Protein AF-A0A963T686-F1 (afdb_monomer_lite)

Foldseek 3Di:
DDDPVVLLQVLLVVLVVVCVVVCPQAWAWEWDDDQFWIKIFTARPVVRDTQFIFICPPPVNVVVPPTRRAQVVLLVSLQVRLVSCVVSVRDDHHYRDGSDDCDGSNVSSVVSVCVVDPDDDDDDPPDDDDPPDPVVPVVPPQKDKDWQDKDWDWDDDPVGTQIKIKTKMKIANLQQKIFIFIAIDRDDVRRSVRGVVRRVVGIDGFDADVSAWAPAWFWFFDPFWTKTKGTFDPPQADADDRLLSNRCVRRNHGDIHMDTPGDPDSVRNNVRSVRRRVVGDDLVRVCVVVVHDSCVSCVVPVVPPDDDDDPDD

Radius of gyration: 30.2 Å; chains: 1; bounding box: 62×44×106 Å

Structure (mmCIF, N/CA/C/O backbone):
data_AF-A0A963T686-F1
#
_entry.id   AF-A0A963T686-F1
#
loop_
_atom_site.group_PDB
_atom_site.id
_atom_site.type_symbol
_atom_site.label_atom_id
_atom_site.label_alt_id
_atom_site.label_comp_id
_atom_site.label_asym_id
_atom_site.label_entity_id
_atom_site.label_seq_id
_atom_site.pdbx_PDB_ins_code
_atom_site.Cartn_x
_atom_site.Cartn_y
_atom_site.Cartn_z
_atom_site.occupancy
_atom_site.B_iso_or_equiv
_atom_site.auth_seq_id
_atom_site.auth_comp_id
_atom_site.auth_asym_id
_atom_site.auth_atom_id
_atom_site.pdbx_PDB_model_num
ATOM 1 N N . MET A 1 1 ? -2.971 -26.573 -18.143 1.00 56.50 1 MET A N 1
ATOM 2 C CA . MET A 1 1 ? -2.789 -25.181 -18.633 1.00 56.50 1 MET A CA 1
ATOM 3 C C . MET A 1 1 ? -3.068 -25.148 -20.131 1.00 56.50 1 MET A C 1
ATOM 5 O O . MET A 1 1 ? -2.385 -25.847 -20.863 1.00 56.50 1 MET A O 1
ATOM 9 N N . ALA A 1 2 ? -4.080 -24.411 -20.603 1.00 62.25 2 ALA A N 1
ATOM 10 C CA . ALA A 1 2 ? -4.377 -24.345 -22.041 1.00 62.25 2 ALA A CA 1
ATOM 11 C C . ALA A 1 2 ? -3.185 -23.763 -22.825 1.00 62.25 2 ALA A C 1
ATOM 13 O O . ALA A 1 2 ? -2.584 -22.783 -22.378 1.00 62.25 2 ALA A O 1
ATOM 14 N N . SER A 1 3 ? -2.862 -24.342 -23.986 1.00 78.31 3 SER A N 1
ATOM 15 C CA . SER A 1 3 ? -1.741 -23.893 -24.819 1.00 78.31 3 SER A CA 1
ATOM 16 C C . SER A 1 3 ? -1.889 -22.416 -25.221 1.00 78.31 3 SER A C 1
ATOM 18 O O . SER A 1 3 ? -2.998 -21.873 -25.307 1.00 78.31 3 SER A O 1
ATOM 20 N N . LYS A 1 4 ? -0.765 -21.738 -25.497 1.00 71.94 4 LYS A N 1
ATOM 21 C CA . LYS A 1 4 ? -0.758 -20.316 -25.902 1.00 71.94 4 LYS A CA 1
ATOM 22 C C . LYS A 1 4 ? -1.642 -20.056 -27.134 1.00 71.94 4 LYS A C 1
ATOM 24 O O . LYS A 1 4 ? -2.251 -18.991 -27.230 1.00 71.94 4 LYS A O 1
ATOM 29 N N . ALA A 1 5 ? -1.761 -21.036 -28.034 1.00 73.00 5 ALA A N 1
ATOM 30 C CA . ALA A 1 5 ? -2.649 -20.982 -29.194 1.00 73.00 5 ALA A CA 1
ATOM 31 C C . ALA A 1 5 ? -4.134 -20.988 -28.788 1.00 73.00 5 ALA A C 1
ATOM 33 O O . ALA A 1 5 ? -4.893 -20.119 -29.217 1.00 73.00 5 ALA A O 1
ATOM 34 N N . VAL A 1 6 ? -4.534 -21.881 -27.876 1.00 80.25 6 VAL A N 1
ATOM 35 C CA . VAL A 1 6 ? -5.914 -21.954 -27.363 1.00 80.25 6 VAL A CA 1
ATOM 36 C C . VAL A 1 6 ? -6.298 -20.669 -26.622 1.00 80.25 6 VAL A C 1
ATOM 38 O O . VAL A 1 6 ? -7.390 -20.138 -26.818 1.00 80.25 6 VAL A O 1
ATOM 41 N N . GLN A 1 7 ? -5.395 -20.108 -25.813 1.00 78.12 7 GLN A N 1
ATOM 42 C CA . GLN A 1 7 ? -5.637 -18.834 -25.122 1.00 78.12 7 GLN A CA 1
ATOM 43 C C . GLN A 1 7 ? -5.781 -17.653 -26.096 1.00 78.12 7 GLN A C 1
ATOM 45 O O . GLN A 1 7 ? -6.651 -16.797 -25.905 1.00 78.12 7 GLN A O 1
ATOM 50 N N . LYS A 1 8 ? -4.962 -17.616 -27.157 1.00 75.69 8 LYS A N 1
ATOM 51 C CA . LYS A 1 8 ? -5.051 -16.611 -28.227 1.00 75.69 8 LYS A CA 1
ATOM 52 C C . LYS A 1 8 ? -6.390 -16.704 -28.961 1.00 75.69 8 LYS A C 1
ATOM 54 O O . LYS A 1 8 ? -7.030 -15.672 -29.155 1.00 75.69 8 LYS A O 1
ATOM 59 N N . ASN A 1 9 ? -6.838 -17.915 -29.293 1.00 80.00 9 ASN A N 1
ATOM 60 C CA . ASN A 1 9 ? -8.108 -18.151 -29.983 1.00 80.00 9 ASN A CA 1
ATOM 61 C C . ASN A 1 9 ? -9.308 -17.770 -29.108 1.00 80.00 9 ASN A C 1
ATOM 63 O O . ASN A 1 9 ? -10.173 -17.024 -29.561 1.00 80.00 9 ASN A O 1
ATOM 67 N N . LYS A 1 10 ? -9.310 -18.150 -27.821 1.00 81.31 10 LYS A N 1
ATOM 68 C CA . LYS A 1 10 ? -10.344 -17.719 -26.861 1.00 81.31 10 LYS A CA 1
ATOM 69 C C . LYS A 1 10 ? -10.405 -16.194 -26.727 1.00 81.31 10 LYS A C 1
ATOM 71 O O . LYS A 1 10 ? -11.488 -15.619 -26.662 1.00 81.31 10 LYS A O 1
ATOM 76 N N . ARG A 1 11 ? -9.254 -15.508 -26.700 1.00 79.81 11 ARG A N 1
ATOM 77 C CA . ARG A 1 11 ? -9.207 -14.035 -26.661 1.00 79.81 11 ARG A CA 1
ATOM 78 C C . ARG A 1 11 ? -9.728 -13.413 -27.957 1.00 79.81 11 ARG A C 1
ATOM 80 O O . ARG A 1 11 ? -10.477 -12.443 -27.886 1.00 79.81 11 ARG A O 1
ATOM 87 N N . ALA A 1 12 ? -9.356 -13.967 -29.109 1.00 79.88 12 ALA A N 1
ATOM 88 C CA . ALA A 1 12 ? -9.848 -13.514 -30.405 1.00 79.88 12 ALA A CA 1
ATOM 89 C C . ALA A 1 12 ? -11.375 -13.660 -30.502 1.00 79.88 12 ALA A C 1
ATOM 91 O O . ALA A 1 12 ? -12.043 -12.696 -30.850 1.00 79.88 12 ALA A O 1
ATOM 92 N N . GLN A 1 13 ? -11.936 -14.802 -30.093 1.00 81.38 13 GLN A N 1
ATOM 93 C CA . GLN A 1 13 ? -13.386 -15.031 -30.065 1.00 81.38 13 GLN A CA 1
ATOM 94 C C . GLN A 1 13 ? -14.122 -14.019 -29.172 1.00 81.38 13 GLN A C 1
ATOM 96 O O . GLN A 1 13 ? -15.109 -13.435 -29.606 1.00 81.38 13 GLN A O 1
ATOM 101 N N . ARG A 1 14 ? -13.610 -13.738 -27.963 1.00 81.56 14 ARG A N 1
ATOM 102 C CA . ARG A 1 14 ? -14.198 -12.720 -27.067 1.00 81.56 14 ARG A CA 1
ATOM 103 C C . ARG A 1 14 ? -14.126 -11.301 -27.628 1.00 81.56 14 ARG A C 1
ATOM 105 O O . ARG A 1 14 ? -15.014 -10.497 -27.370 1.00 81.56 14 ARG A O 1
ATOM 112 N N . ASN A 1 15 ? -13.046 -10.957 -28.327 1.00 81.44 15 ASN A N 1
ATOM 113 C CA . ASN A 1 15 ? -12.933 -9.642 -28.956 1.00 81.44 15 ASN A CA 1
ATOM 114 C C . ASN A 1 15 ? -13.897 -9.540 -30.143 1.00 81.44 15 ASN A C 1
ATOM 116 O O . ASN A 1 15 ? -14.588 -8.536 -30.268 1.00 81.44 15 ASN A O 1
ATOM 120 N N . ARG A 1 16 ? -14.013 -10.603 -30.946 1.00 80.19 16 ARG A N 1
ATOM 121 C CA . ARG A 1 16 ? -14.938 -10.667 -32.082 1.00 80.19 16 ARG A CA 1
ATOM 122 C C . ARG A 1 16 ? -16.399 -10.585 -31.662 1.00 80.19 16 ARG A C 1
ATOM 124 O O . ARG A 1 16 ? -17.143 -9.854 -32.299 1.00 80.19 16 ARG A O 1
ATOM 131 N N . SER A 1 17 ? -16.811 -11.259 -30.587 1.00 78.75 17 SER A N 1
ATOM 132 C CA . SER A 1 17 ? -18.195 -11.152 -30.104 1.00 78.75 17 SER A CA 1
ATOM 133 C C . SER A 1 17 ? -18.548 -9.722 -29.681 1.00 78.75 17 SER A C 1
ATOM 135 O O . SER A 1 17 ? -19.619 -9.230 -30.020 1.00 78.75 17 SER A O 1
ATOM 137 N N . LYS A 1 18 ? -17.617 -9.017 -29.026 1.00 79.12 18 LYS A N 1
ATOM 138 C CA . LYS A 1 18 ? -17.779 -7.596 -28.675 1.00 79.12 18 LYS A CA 1
ATOM 139 C C . LYS A 1 18 ? -17.812 -6.686 -29.899 1.00 79.12 18 LYS A C 1
ATOM 141 O O . LYS A 1 18 ? -18.645 -5.795 -29.964 1.00 79.12 18 LYS A O 1
ATOM 146 N N . ILE A 1 19 ? -16.917 -6.910 -30.859 1.00 78.25 19 ILE A N 1
ATOM 147 C CA . ILE A 1 19 ? -16.848 -6.116 -32.091 1.00 78.25 19 ILE A CA 1
ATOM 148 C C . ILE A 1 19 ? -18.119 -6.308 -32.920 1.00 78.25 19 ILE A C 1
ATOM 150 O O . ILE A 1 19 ? -18.698 -5.321 -33.356 1.00 78.25 19 ILE A O 1
ATOM 154 N N . ARG A 1 20 ? -18.615 -7.544 -33.061 1.00 73.75 20 ARG A N 1
ATOM 155 C CA . ARG A 1 20 ? -19.851 -7.846 -33.799 1.00 73.75 20 ARG A CA 1
ATOM 156 C C . ARG A 1 20 ? -21.067 -7.119 -33.221 1.00 73.75 20 ARG A C 1
ATOM 158 O O . ARG A 1 20 ? -21.881 -6.629 -33.991 1.00 73.75 20 ARG A O 1
ATOM 165 N N . ALA A 1 21 ? -21.150 -6.987 -31.896 1.00 74.38 21 ALA A N 1
ATOM 166 C CA . ALA A 1 21 ? -22.216 -6.231 -31.237 1.00 74.38 21 ALA A CA 1
ATOM 167 C C . ALA A 1 21 ? -22.175 -4.716 -31.540 1.00 74.38 21 ALA A C 1
ATOM 169 O O . ALA A 1 21 ? -23.207 -4.061 -31.499 1.00 74.38 21 ALA A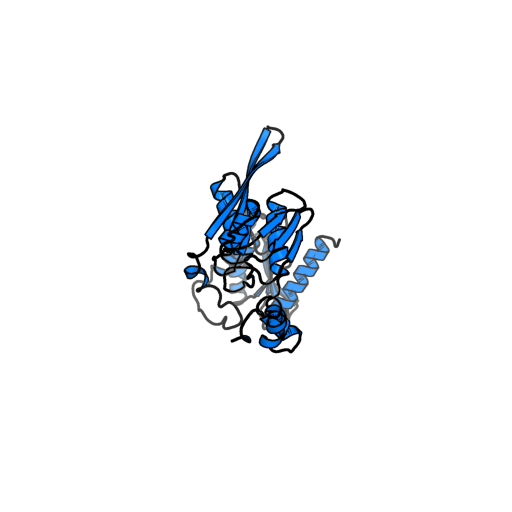 O 1
ATOM 170 N N . VAL A 1 22 ? -20.998 -4.162 -31.859 1.00 72.88 22 VAL A N 1
ATOM 171 C CA . VAL A 1 22 ? -20.779 -2.720 -32.108 1.00 72.88 22 VAL A CA 1
ATOM 172 C C . VAL A 1 22 ? -20.674 -2.394 -33.611 1.00 72.88 22 VAL A C 1
ATOM 174 O O . VAL A 1 22 ? -20.783 -1.235 -34.016 1.00 72.88 22 VAL A O 1
ATOM 177 N N . SER A 1 23 ? -20.468 -3.407 -34.462 1.00 66.81 23 SER A N 1
ATOM 178 C CA . SER A 1 23 ? -20.093 -3.216 -35.869 1.00 66.81 23 SER A CA 1
ATOM 179 C C . SER A 1 23 ? -21.173 -2.523 -36.696 1.00 66.81 23 SER A C 1
ATOM 181 O O . SER A 1 23 ? -20.839 -1.766 -37.604 1.00 66.81 23 SER A O 1
ATOM 183 N N . GLY A 1 24 ? -22.456 -2.733 -36.376 1.00 69.56 24 GLY A N 1
ATOM 184 C CA . GLY A 1 24 ? -23.573 -2.087 -37.077 1.00 69.56 24 GLY A CA 1
ATOM 185 C C . GLY A 1 24 ? -23.540 -2.282 -38.601 1.00 69.56 24 GLY A C 1
ATOM 186 O O . GLY A 1 24 ? -23.869 -1.358 -39.329 1.00 69.56 24 GLY A O 1
ATOM 187 N N . GLY A 1 25 ? -23.052 -3.435 -39.081 1.00 72.12 25 GLY A N 1
ATOM 188 C CA . GLY A 1 25 ? -22.911 -3.742 -40.515 1.00 72.12 25 GLY A CA 1
ATOM 189 C C . GLY A 1 25 ? -21.636 -3.222 -41.194 1.00 72.12 25 GLY A C 1
ATOM 190 O O . GLY A 1 25 ? -21.432 -3.482 -42.374 1.00 72.12 25 GLY A O 1
ATOM 191 N N . ARG A 1 26 ? -20.747 -2.524 -40.474 1.00 81.38 26 ARG A N 1
ATOM 192 C CA . ARG A 1 26 ? -19.479 -2.024 -41.032 1.00 81.38 26 ARG A CA 1
ATOM 193 C C . ARG A 1 26 ? -18.454 -3.151 -41.242 1.00 81.38 26 ARG A C 1
ATOM 195 O O . ARG A 1 26 ? -18.363 -4.022 -40.367 1.00 81.38 26 ARG A O 1
ATOM 202 N N . PRO A 1 27 ? -17.639 -3.103 -42.318 1.00 85.12 27 PRO A N 1
ATOM 203 C CA . PRO A 1 27 ? -16.519 -4.020 -42.522 1.00 85.12 27 PRO A CA 1
ATOM 204 C C . PRO A 1 27 ? -15.515 -3.974 -41.363 1.00 85.12 27 PRO A C 1
ATOM 206 O O . PRO A 1 27 ? -15.348 -2.945 -40.700 1.00 85.12 27 PRO A O 1
ATOM 209 N N . ARG A 1 28 ? -14.811 -5.085 -41.125 1.00 87.56 28 ARG A N 1
ATOM 210 C CA . ARG A 1 28 ? -13.783 -5.205 -40.080 1.00 87.56 28 ARG A CA 1
ATOM 211 C C . ARG A 1 28 ? -12.370 -5.106 -40.649 1.00 87.56 28 ARG A C 1
ATOM 213 O O . ARG A 1 28 ? -12.066 -5.743 -41.649 1.00 87.56 28 ARG A O 1
ATOM 220 N N . LEU A 1 29 ? -11.473 -4.401 -39.963 1.00 88.62 29 LEU A N 1
ATOM 221 C CA . LEU A 1 29 ? -10.037 -4.386 -40.254 1.00 88.62 29 LEU A CA 1
ATOM 222 C C . LEU A 1 29 ? -9.345 -5.397 -39.342 1.00 88.62 29 LEU A C 1
ATOM 224 O O . LEU A 1 29 ? -9.137 -5.118 -38.163 1.00 88.62 29 LEU A O 1
ATOM 228 N N . SER A 1 30 ? -8.986 -6.565 -39.865 1.00 87.56 30 SER A N 1
ATOM 229 C CA . SER A 1 30 ? -8.271 -7.600 -39.119 1.00 87.56 30 SER A CA 1
ATOM 230 C C . SER A 1 30 ? -6.766 -7.505 -39.335 1.00 87.56 30 SER A C 1
ATOM 232 O O . SER A 1 30 ? -6.299 -7.431 -40.471 1.00 87.56 30 SER A O 1
ATOM 234 N N . VAL A 1 31 ? -5.994 -7.546 -38.246 1.00 88.38 31 VAL A N 1
ATOM 235 C CA . VAL A 1 31 ? -4.524 -7.512 -38.295 1.00 88.38 31 VAL A CA 1
ATOM 236 C C . VAL A 1 31 ? -3.935 -8.863 -37.910 1.00 88.38 31 VAL A C 1
ATOM 238 O O . VAL A 1 31 ? -4.171 -9.383 -36.813 1.00 88.38 31 VAL A O 1
ATOM 241 N N . PHE A 1 32 ? -3.068 -9.392 -38.770 1.00 87.38 32 PHE A N 1
ATOM 242 C CA . PHE A 1 32 ? -2.246 -10.556 -38.477 1.00 87.38 32 PHE A CA 1
ATOM 243 C C . PHE A 1 32 ? -0.770 -10.170 -38.406 1.00 87.38 32 PHE A C 1
ATOM 245 O O . PHE A 1 32 ? -0.217 -9.546 -39.311 1.00 87.38 32 PHE A O 1
ATOM 252 N N . ARG A 1 33 ? -0.116 -10.574 -37.312 1.00 85.12 33 ARG A N 1
ATOM 253 C CA . ARG A 1 33 ? 1.330 -10.409 -37.130 1.00 85.12 33 ARG A CA 1
ATOM 254 C C . ARG A 1 33 ? 2.006 -11.736 -36.824 1.00 85.12 33 ARG A C 1
ATOM 256 O O . ARG A 1 33 ? 1.534 -12.498 -35.969 1.00 85.12 33 ARG A O 1
ATOM 263 N N . SER A 1 34 ? 3.154 -11.945 -37.448 1.00 82.00 34 SER A N 1
ATOM 264 C CA . SER A 1 34 ? 4.126 -12.971 -37.087 1.00 82.00 34 SER A CA 1
ATOM 265 C C . SER A 1 34 ? 5.394 -12.318 -36.518 1.00 82.00 34 SER A C 1
ATOM 267 O O . SER A 1 34 ? 5.470 -11.096 -36.323 1.00 82.00 34 SER A O 1
ATOM 269 N N . SER A 1 35 ? 6.397 -13.130 -36.188 1.00 80.06 35 SER A N 1
ATOM 270 C CA . SER A 1 35 ? 7.717 -12.628 -35.792 1.00 80.06 35 SER A CA 1
ATOM 271 C C . SER A 1 35 ? 8.414 -11.871 -36.923 1.00 80.06 35 SER A C 1
ATOM 273 O O . SER A 1 35 ? 9.178 -10.963 -36.625 1.00 80.06 35 SER A O 1
ATOM 275 N N . LYS A 1 36 ? 8.115 -12.205 -38.185 1.00 79.94 36 LYS A N 1
ATOM 276 C CA . LYS A 1 36 ? 8.813 -11.680 -39.367 1.00 79.94 36 LYS A CA 1
ATOM 277 C C . LYS A 1 36 ? 7.995 -10.679 -40.184 1.00 79.94 36 LYS A C 1
ATOM 279 O O . LYS A 1 36 ? 8.583 -9.782 -40.765 1.00 79.94 36 LYS A O 1
ATOM 284 N N . ASN A 1 37 ? 6.667 -10.817 -40.206 1.00 84.56 37 ASN A N 1
ATOM 285 C CA . ASN A 1 37 ? 5.797 -10.084 -41.130 1.00 84.56 37 ASN A CA 1
ATOM 286 C C . ASN A 1 37 ? 4.552 -9.519 -40.441 1.00 84.56 37 ASN A C 1
ATOM 288 O O . ASN A 1 37 ? 4.132 -9.988 -39.370 1.00 84.56 37 ASN A O 1
ATOM 292 N N . ILE A 1 38 ? 3.935 -8.539 -41.098 1.00 86.81 38 ILE A N 1
ATOM 293 C CA . ILE A 1 38 ? 2.640 -7.977 -40.723 1.00 86.81 38 ILE A CA 1
ATOM 294 C C . ILE A 1 38 ? 1.731 -7.864 -41.949 1.00 86.81 38 ILE A C 1
ATOM 296 O O . ILE A 1 38 ? 2.172 -7.579 -43.059 1.00 86.81 38 ILE A O 1
ATOM 300 N N . SER A 1 39 ? 0.448 -8.127 -41.741 1.00 87.25 39 SER A N 1
ATOM 301 C CA . SER A 1 39 ? -0.587 -8.044 -42.770 1.00 87.25 39 SER A CA 1
ATOM 302 C C . SER A 1 39 ? -1.884 -7.547 -42.153 1.00 87.25 39 SER A C 1
ATOM 304 O O . SER A 1 39 ? -2.161 -7.829 -40.981 1.00 87.25 39 SER A O 1
ATOM 306 N N . ALA A 1 40 ? -2.670 -6.829 -42.940 1.00 89.50 40 ALA A N 1
ATOM 307 C CA . ALA A 1 40 ? -3.976 -6.342 -42.546 1.00 89.50 40 ALA A CA 1
ATOM 308 C C . ALA A 1 40 ? -4.984 -6.523 -43.686 1.00 89.50 40 ALA A C 1
ATOM 310 O O . ALA A 1 40 ? -4.641 -6.432 -44.865 1.00 89.50 40 ALA A O 1
ATOM 311 N N . GLN A 1 41 ? -6.221 -6.837 -43.313 1.00 89.81 41 GLN A N 1
ATOM 312 C CA . GLN A 1 41 ? -7.308 -7.152 -44.234 1.00 89.81 41 GLN A CA 1
ATOM 313 C C . GLN A 1 41 ? -8.573 -6.420 -43.811 1.00 89.81 41 GLN A C 1
ATOM 315 O O . GLN A 1 41 ? -8.877 -6.368 -42.621 1.00 89.81 41 GLN A O 1
ATOM 320 N N . ILE A 1 42 ? -9.327 -5.915 -44.780 1.00 87.56 42 ILE A N 1
ATOM 321 C CA . ILE A 1 42 ? -10.681 -5.408 -44.588 1.00 87.56 42 ILE A CA 1
ATOM 322 C C . ILE A 1 42 ? -11.645 -6.493 -45.060 1.00 87.56 42 ILE A C 1
ATOM 324 O O . ILE A 1 42 ? -11.637 -6.870 -46.230 1.00 87.56 42 ILE A O 1
ATOM 328 N N . ILE A 1 43 ? -12.439 -7.020 -44.134 1.00 86.88 43 ILE A N 1
ATOM 329 C CA . ILE A 1 43 ? -13.335 -8.157 -44.351 1.00 86.88 43 ILE A CA 1
ATOM 330 C C . ILE A 1 43 ? -14.769 -7.705 -44.104 1.00 86.88 43 ILE A C 1
ATOM 332 O O . ILE A 1 43 ? -15.056 -7.095 -43.073 1.00 86.88 43 ILE A O 1
ATOM 336 N N . ASP A 1 44 ? -15.667 -8.047 -45.017 1.00 83.50 44 ASP A N 1
ATOM 337 C CA . ASP A 1 44 ? -17.104 -7.959 -44.786 1.00 83.50 44 ASP A CA 1
ATOM 338 C C . ASP A 1 44 ? -17.582 -9.252 -44.116 1.00 83.50 44 ASP A C 1
ATOM 340 O O . ASP A 1 44 ? -17.538 -10.333 -44.702 1.00 83.50 44 ASP A O 1
ATOM 344 N N . ASP A 1 45 ? -18.009 -9.148 -42.858 1.00 75.62 45 ASP A N 1
ATOM 345 C CA . ASP A 1 45 ? -18.493 -10.286 -42.077 1.00 75.62 45 ASP A CA 1
ATOM 346 C C . ASP A 1 45 ? -19.878 -10.788 -42.508 1.00 75.62 45 ASP A C 1
ATOM 348 O O . ASP A 1 45 ? -20.220 -11.926 -42.192 1.00 75.62 45 ASP A O 1
ATOM 352 N N . ALA A 1 46 ? -20.669 -9.976 -43.218 1.00 75.25 46 ALA A N 1
ATOM 353 C CA . ALA A 1 46 ? -21.975 -10.390 -43.727 1.00 75.25 46 ALA A CA 1
ATOM 354 C C . ALA A 1 46 ? -21.833 -11.247 -44.992 1.00 75.25 46 ALA A C 1
ATOM 356 O O . ALA A 1 46 ? -22.534 -12.243 -45.146 1.00 75.25 46 ALA A O 1
ATOM 357 N N . LYS A 1 47 ? -20.890 -10.883 -45.870 1.00 74.88 47 LYS A N 1
ATOM 358 C CA . LYS A 1 47 ? -20.604 -11.607 -47.122 1.00 74.88 47 LYS A CA 1
ATOM 359 C C . LYS A 1 47 ? -19.505 -12.664 -46.983 1.00 74.88 47 LYS A C 1
ATOM 361 O O . LYS A 1 47 ? -19.309 -13.461 -47.891 1.00 74.88 47 LYS A O 1
ATOM 366 N N . GLY A 1 48 ? -18.760 -12.657 -45.875 1.00 73.56 48 GLY A N 1
ATOM 367 C CA . GLY A 1 48 ? -17.641 -13.574 -45.638 1.00 73.56 48 GLY A CA 1
ATOM 368 C C . GLY A 1 48 ? -16.434 -13.349 -46.558 1.00 73.56 48 GLY A C 1
ATOM 369 O O . GLY A 1 48 ? -15.559 -14.210 -46.625 1.00 73.56 48 GLY A O 1
ATOM 370 N N . ALA A 1 49 ? -16.369 -12.209 -47.251 1.00 80.75 49 ALA A N 1
ATOM 371 C CA . ALA A 1 49 ? -15.362 -11.912 -48.265 1.00 80.75 49 ALA A CA 1
ATOM 372 C C . ALA A 1 49 ? -14.374 -10.834 -47.796 1.00 80.75 49 ALA A C 1
ATOM 374 O O . ALA A 1 49 ? -14.745 -9.849 -47.148 1.00 80.75 49 ALA A O 1
ATOM 375 N N . THR A 1 50 ? -13.100 -11.007 -48.149 1.00 84.69 50 THR A N 1
ATOM 376 C CA . THR A 1 50 ? -12.074 -9.972 -47.978 1.00 84.69 50 THR A CA 1
ATOM 377 C C . THR A 1 50 ? -12.181 -8.985 -49.129 1.00 84.69 50 THR A C 1
ATOM 379 O O . THR A 1 50 ? -12.021 -9.373 -50.281 1.00 84.69 50 THR A O 1
ATOM 382 N N . ILE A 1 51 ? -12.432 -7.715 -48.819 1.00 84.88 51 ILE A N 1
ATOM 383 C CA . ILE A 1 51 ? -12.570 -6.669 -49.837 1.00 84.88 51 ILE A CA 1
ATOM 384 C C . ILE A 1 51 ? -11.193 -6.124 -50.218 1.00 84.88 51 ILE A C 1
ATOM 386 O O . ILE A 1 51 ? -10.896 -5.927 -51.390 1.00 84.88 51 ILE A O 1
ATOM 390 N N . VAL A 1 52 ? -10.333 -5.895 -49.220 1.00 87.56 52 VAL A N 1
ATOM 391 C CA . VAL A 1 52 ? -9.004 -5.309 -49.427 1.00 87.56 52 VAL A CA 1
ATOM 392 C C . VAL A 1 52 ? -7.979 -5.970 -48.516 1.00 87.56 52 VAL A C 1
ATOM 394 O O . VAL A 1 52 ? -8.255 -6.233 -47.345 1.00 87.56 52 VAL A O 1
ATOM 397 N N . SER A 1 53 ? -6.767 -6.185 -49.023 1.00 88.50 53 SER A N 1
ATOM 398 C CA . SER A 1 53 ? -5.626 -6.643 -48.231 1.00 88.50 53 SER A CA 1
ATOM 399 C C . SER A 1 53 ? -4.354 -5.850 -48.520 1.00 88.50 53 SER A C 1
ATOM 401 O O . SER A 1 53 ? -4.095 -5.431 -49.653 1.00 88.50 53 SER A O 1
ATOM 403 N N . ALA A 1 54 ? -3.532 -5.699 -47.485 1.00 87.06 54 ALA A N 1
ATOM 404 C CA . ALA A 1 54 ? -2.172 -5.189 -47.584 1.00 87.06 54 ALA A CA 1
ATOM 405 C C . ALA A 1 54 ? -1.231 -6.020 -46.703 1.00 87.06 54 ALA A C 1
ATOM 407 O O . ALA A 1 54 ? -1.551 -6.351 -45.552 1.00 87.06 54 ALA A O 1
ATOM 408 N N . SER A 1 55 ? -0.057 -6.354 -47.230 1.00 85.69 55 SER A N 1
ATOM 409 C CA . SER A 1 55 ? 0.977 -7.092 -46.505 1.00 85.69 55 SER A CA 1
ATOM 410 C C . SER A 1 55 ? 2.353 -6.468 -46.687 1.00 85.69 55 SER A C 1
ATOM 412 O O . SER A 1 55 ? 2.670 -5.927 -47.739 1.00 85.69 55 SER A O 1
ATOM 414 N N . SER A 1 56 ? 3.220 -6.645 -45.686 1.00 77.88 56 SER A N 1
ATOM 415 C CA . SER A 1 56 ? 4.656 -6.373 -45.816 1.00 77.88 56 SER A CA 1
ATOM 416 C C . SER A 1 56 ? 5.365 -7.273 -46.843 1.00 77.88 56 SER A C 1
ATOM 418 O O . SER A 1 56 ? 6.555 -7.098 -47.068 1.00 77.88 56 SER A O 1
ATOM 420 N N . LEU A 1 57 ? 4.672 -8.271 -47.405 1.00 77.44 57 LEU A N 1
ATOM 421 C CA . LEU A 1 57 ? 5.171 -9.162 -48.457 1.00 77.44 57 LEU A CA 1
ATOM 422 C C . LEU A 1 57 ? 4.612 -8.840 -49.852 1.00 77.44 57 LEU A C 1
ATOM 424 O O . LEU A 1 57 ? 5.014 -9.506 -50.807 1.00 77.44 57 LEU A O 1
ATOM 428 N N . ASP A 1 58 ? 3.704 -7.865 -49.981 1.00 75.44 58 ASP A N 1
ATOM 429 C CA . ASP A 1 58 ? 3.151 -7.482 -51.284 1.00 75.44 58 ASP A CA 1
ATOM 430 C C . ASP A 1 58 ? 4.282 -6.998 -52.200 1.00 75.44 58 ASP A C 1
ATOM 432 O O . ASP A 1 58 ? 5.148 -6.237 -51.769 1.00 75.44 58 ASP A O 1
ATOM 436 N N . THR A 1 59 ? 4.269 -7.402 -53.472 1.00 66.25 59 THR A N 1
ATOM 437 C CA . THR A 1 59 ? 5.300 -7.036 -54.464 1.00 66.25 59 THR A CA 1
ATOM 438 C C . THR A 1 59 ? 5.506 -5.525 -54.570 1.00 66.25 59 THR A C 1
ATOM 440 O O . THR A 1 59 ? 6.639 -5.082 -54.715 1.00 66.25 59 THR A O 1
ATOM 443 N N . ALA A 1 60 ? 4.438 -4.744 -54.391 1.00 64.62 60 ALA A N 1
ATOM 444 C CA . ALA A 1 60 ? 4.461 -3.282 -54.386 1.00 64.62 60 ALA A CA 1
ATOM 445 C C . ALA A 1 60 ? 5.114 -2.650 -53.138 1.00 64.62 60 ALA A C 1
ATOM 447 O O . ALA A 1 60 ? 5.509 -1.497 -53.187 1.00 64.62 60 ALA A O 1
ATOM 448 N N . LEU A 1 61 ? 5.216 -3.374 -52.017 1.00 64.56 61 LEU A N 1
ATOM 449 C CA . LEU A 1 61 ? 5.732 -2.860 -50.734 1.00 64.56 61 LEU A CA 1
ATOM 450 C C . LEU A 1 61 ? 7.036 -3.544 -50.297 1.00 64.56 61 LEU A C 1
ATOM 452 O O . LEU A 1 61 ? 7.680 -3.116 -49.340 1.00 64.56 61 LEU A O 1
ATOM 456 N N . LYS A 1 62 ? 7.427 -4.619 -50.988 1.00 59.47 62 LYS A N 1
ATOM 457 C CA . LYS A 1 62 ? 8.598 -5.442 -50.672 1.00 59.47 62 LYS A CA 1
ATOM 458 C C . LYS A 1 62 ? 9.924 -4.716 -50.931 1.00 59.47 62 LYS A C 1
ATOM 460 O O . LYS A 1 62 ? 10.901 -5.027 -50.259 1.00 59.47 62 LYS A O 1
ATOM 465 N N . GLY A 1 63 ? 9.950 -3.754 -51.860 1.00 59.91 63 GLY A N 1
ATOM 466 C CA . GLY A 1 63 ? 11.122 -2.910 -52.137 1.00 59.91 63 GLY A CA 1
ATOM 467 C C . GLY A 1 63 ? 11.383 -1.846 -51.062 1.00 59.91 63 GLY A C 1
ATOM 468 O O . GLY A 1 63 ? 12.531 -1.582 -50.724 1.00 59.91 63 GLY A O 1
ATOM 469 N N . ASP A 1 64 ? 10.323 -1.315 -50.445 1.00 61.19 64 ASP A N 1
ATOM 470 C CA . ASP A 1 64 ? 10.403 -0.190 -49.497 1.00 61.19 64 ASP A CA 1
ATOM 471 C C . ASP A 1 64 ? 10.534 -0.615 -48.025 1.00 61.19 64 ASP A C 1
ATOM 473 O O . ASP A 1 64 ? 10.597 0.227 -47.117 1.00 61.19 64 ASP A O 1
ATOM 477 N N . ILE A 1 65 ? 10.514 -1.922 -47.753 1.00 69.00 65 ILE A N 1
ATOM 478 C CA . ILE A 1 65 ? 10.502 -2.493 -46.405 1.00 69.00 65 ILE A CA 1
ATOM 479 C C . ILE A 1 65 ? 11.693 -3.443 -46.246 1.00 69.00 65 ILE A C 1
ATOM 481 O O . ILE A 1 65 ? 11.620 -4.620 -46.585 1.00 69.00 65 ILE A O 1
ATOM 485 N N . ALA A 1 66 ? 12.776 -2.955 -45.632 1.00 63.12 66 ALA A N 1
ATOM 486 C CA . ALA A 1 66 ? 13.958 -3.771 -45.335 1.00 63.12 66 ALA A CA 1
ATOM 487 C C . ALA A 1 66 ? 13.681 -4.891 -44.307 1.00 63.12 66 ALA A C 1
ATOM 489 O O . ALA A 1 66 ? 14.295 -5.957 -44.353 1.00 63.12 66 ALA A O 1
ATOM 490 N N . LYS A 1 67 ? 12.757 -4.665 -43.357 1.00 72.94 67 LYS A N 1
ATOM 491 C CA . LYS A 1 67 ? 12.369 -5.628 -42.309 1.00 72.94 67 LYS A CA 1
ATOM 492 C C . LYS A 1 67 ? 10.865 -5.554 -42.017 1.00 72.94 67 LYS A C 1
ATOM 494 O O . LYS A 1 67 ? 10.364 -4.559 -41.505 1.00 72.94 67 LYS A O 1
ATOM 499 N N . GLY A 1 68 ? 10.134 -6.647 -42.246 1.00 66.50 68 GLY A N 1
ATOM 500 C CA . GLY A 1 68 ? 8.681 -6.735 -41.992 1.00 66.50 68 GLY A CA 1
ATOM 501 C C . GLY A 1 68 ? 8.268 -6.811 -40.509 1.00 66.50 68 GLY A C 1
ATOM 502 O O . GLY A 1 68 ? 7.077 -6.882 -40.186 1.00 66.50 68 GLY A O 1
ATOM 503 N N . ALA A 1 69 ? 9.237 -6.823 -39.587 1.00 74.69 69 ALA A N 1
ATOM 504 C CA . ALA A 1 69 ? 9.027 -7.009 -38.150 1.00 74.69 69 ALA A CA 1
ATOM 505 C C . ALA A 1 69 ? 8.983 -5.698 -37.341 1.00 74.69 69 ALA A C 1
ATOM 507 O O . ALA A 1 69 ? 8.740 -5.751 -36.129 1.00 74.69 69 ALA A O 1
ATOM 508 N N . ASP A 1 70 ? 9.150 -4.548 -37.997 1.00 83.31 70 ASP A N 1
ATOM 509 C CA . ASP A 1 70 ? 9.317 -3.249 -37.343 1.00 83.31 70 ASP A CA 1
ATOM 510 C C . ASP A 1 70 ? 8.037 -2.399 -37.344 1.00 83.31 70 ASP A C 1
ATOM 512 O O . ASP A 1 70 ? 7.032 -2.721 -37.985 1.00 83.31 70 ASP A O 1
ATOM 516 N N . LYS A 1 71 ? 8.033 -1.328 -36.537 1.00 83.44 71 LYS A N 1
ATOM 517 C CA . LYS A 1 71 ? 6.881 -0.412 -36.429 1.00 83.44 71 LYS A CA 1
ATOM 518 C C . LYS A 1 71 ? 6.688 0.415 -37.699 1.00 83.44 71 LYS A C 1
ATOM 520 O O . LYS A 1 71 ? 5.551 0.648 -38.077 1.00 83.44 71 LYS A O 1
ATOM 525 N N . GLU A 1 72 ? 7.773 0.794 -38.362 1.00 83.69 72 GLU A N 1
ATOM 526 C CA . GLU A 1 72 ? 7.740 1.569 -39.606 1.00 83.69 72 GLU A CA 1
ATOM 527 C C . GLU A 1 72 ? 7.089 0.778 -40.742 1.00 83.69 72 GLU A C 1
ATOM 529 O O . GLU A 1 72 ? 6.199 1.282 -41.422 1.00 83.69 72 GLU A O 1
ATOM 534 N N . ALA A 1 73 ? 7.440 -0.506 -40.874 1.00 82.12 73 ALA A N 1
ATOM 535 C CA . ALA A 1 73 ? 6.787 -1.420 -41.808 1.00 82.12 73 ALA A CA 1
ATOM 536 C C . ALA A 1 73 ? 5.278 -1.526 -41.536 1.00 82.12 73 ALA A C 1
ATOM 538 O O . ALA A 1 73 ? 4.470 -1.537 -42.460 1.00 82.12 73 ALA A O 1
ATOM 539 N N . ALA A 1 74 ? 4.884 -1.560 -40.259 1.00 83.94 74 ALA A N 1
ATOM 540 C CA . ALA A 1 74 ? 3.481 -1.586 -39.864 1.00 83.94 74 ALA A CA 1
ATOM 541 C C . ALA A 1 74 ? 2.737 -0.293 -40.245 1.00 83.94 74 ALA A C 1
ATOM 543 O O . ALA A 1 74 ? 1.594 -0.374 -40.690 1.00 83.94 74 ALA A O 1
ATOM 544 N N . SER A 1 75 ? 3.384 0.869 -40.119 1.00 87.06 75 SER A N 1
ATOM 545 C CA . SER A 1 75 ? 2.821 2.151 -40.553 1.00 87.06 75 SER A CA 1
ATOM 546 C C . SER A 1 75 ? 2.654 2.218 -42.073 1.00 87.06 75 SER A C 1
ATOM 548 O O . SER A 1 75 ? 1.584 2.590 -42.546 1.00 87.06 75 SER A O 1
ATOM 550 N N . LYS A 1 76 ? 3.657 1.778 -42.847 1.00 85.19 76 LYS A N 1
ATOM 551 C CA . LYS A 1 76 ? 3.575 1.724 -44.320 1.00 85.19 76 LYS A CA 1
ATOM 552 C C . LYS A 1 76 ? 2.448 0.803 -44.803 1.00 85.19 76 LYS A C 1
ATOM 554 O O . LYS A 1 76 ? 1.676 1.183 -45.676 1.00 85.19 76 LYS A O 1
ATOM 559 N N . VAL A 1 77 ? 2.294 -0.372 -44.184 1.00 84.44 77 VAL A N 1
ATOM 560 C CA . VAL A 1 77 ? 1.175 -1.292 -44.473 1.00 84.44 77 VAL A CA 1
ATOM 561 C C . VAL A 1 77 ? -0.178 -0.667 -44.106 1.00 84.44 77 VAL A C 1
ATOM 563 O O . VAL A 1 77 ? -1.156 -0.895 -44.813 1.00 84.44 77 VAL A O 1
ATOM 566 N N . GLY A 1 78 ? -0.243 0.128 -43.032 1.00 85.50 78 GLY A N 1
ATOM 567 C CA . GLY A 1 78 ? -1.447 0.868 -42.641 1.00 85.50 78 GLY A CA 1
ATOM 568 C C . GLY A 1 78 ? -1.885 1.893 -43.690 1.00 85.50 78 GLY A C 1
ATOM 569 O O . GLY A 1 78 ? -3.050 1.884 -44.082 1.00 85.50 78 GLY A O 1
ATOM 570 N N . LYS A 1 79 ? -0.945 2.699 -44.200 1.00 86.88 79 LYS A N 1
ATOM 571 C CA . LYS A 1 79 ? -1.196 3.691 -45.262 1.00 86.88 79 LYS A CA 1
ATOM 572 C C . LYS A 1 79 ? -1.619 3.037 -46.578 1.00 86.88 79 LYS A C 1
ATOM 574 O O . LYS A 1 79 ? -2.679 3.337 -47.117 1.00 86.88 79 LYS A O 1
ATOM 579 N N . ALA A 1 80 ? -0.872 2.027 -47.024 1.00 86.44 80 ALA A N 1
ATOM 580 C CA . ALA A 1 80 ? -1.195 1.296 -48.249 1.00 86.44 80 ALA A CA 1
ATOM 581 C C . ALA A 1 80 ? -2.572 0.604 -48.192 1.00 86.44 80 ALA A C 1
ATOM 583 O O . ALA A 1 80 ? -3.252 0.462 -49.210 1.00 86.44 80 ALA A O 1
ATOM 584 N N . LEU A 1 81 ? -3.006 0.161 -47.006 1.00 86.00 81 LEU A N 1
ATOM 585 C CA . LEU A 1 81 ? -4.347 -0.390 -46.825 1.00 86.00 81 LEU A CA 1
ATOM 586 C C . LEU A 1 81 ? -5.429 0.690 -46.944 1.00 86.00 81 LEU A C 1
ATOM 588 O O . LEU A 1 81 ? -6.471 0.419 -47.538 1.00 86.00 81 LEU A O 1
ATOM 592 N N . ALA A 1 82 ? -5.192 1.883 -46.394 1.00 84.81 82 ALA A N 1
ATOM 593 C CA . ALA A 1 82 ? -6.133 2.997 -46.449 1.00 84.81 82 ALA A CA 1
ATOM 594 C C . ALA A 1 82 ? -6.356 3.476 -47.892 1.00 84.81 82 ALA A C 1
ATOM 596 O O . ALA A 1 82 ? -7.500 3.590 -48.328 1.00 84.81 82 ALA A O 1
ATOM 597 N N . GLU A 1 83 ? -5.287 3.634 -48.676 1.00 85.81 83 GLU A N 1
ATOM 598 C CA . GLU A 1 83 ? -5.378 3.999 -50.098 1.00 85.81 83 GLU A CA 1
ATOM 599 C C . GLU A 1 83 ? -6.186 2.978 -50.911 1.00 85.81 83 GLU A C 1
ATOM 601 O O . GLU A 1 83 ? -7.063 3.336 -51.703 1.00 85.81 83 GLU A O 1
ATOM 606 N N . LYS A 1 84 ? -5.933 1.681 -50.694 1.00 86.19 84 LYS A N 1
ATOM 607 C CA . LYS A 1 84 ? -6.696 0.611 -51.352 1.00 86.19 84 LYS A CA 1
ATOM 608 C C . LYS A 1 84 ? -8.162 0.586 -50.891 1.00 86.19 84 LYS A C 1
ATOM 610 O O . LYS A 1 84 ? -9.044 0.297 -51.695 1.00 86.19 84 LYS A O 1
ATOM 615 N N . ALA A 1 85 ? -8.441 0.908 -49.626 1.00 85.75 85 ALA A N 1
ATOM 616 C CA . ALA A 1 85 ? -9.801 0.985 -49.090 1.00 85.75 85 ALA A CA 1
ATOM 617 C C . ALA A 1 85 ? -10.604 2.146 -49.693 1.00 85.75 85 ALA A C 1
ATOM 619 O O . ALA A 1 85 ? -11.778 1.966 -50.017 1.00 85.75 85 ALA A O 1
ATOM 620 N N . LEU A 1 86 ? -9.964 3.302 -49.903 1.00 85.56 86 LEU A N 1
ATOM 621 C CA . LEU A 1 86 ? -10.571 4.454 -50.572 1.00 85.56 86 LEU A CA 1
ATOM 622 C C . LEU A 1 86 ? -10.919 4.139 -52.029 1.00 85.56 86 LEU A C 1
ATOM 624 O O . LEU A 1 86 ? -12.029 4.444 -52.461 1.00 85.56 86 LEU A O 1
ATOM 628 N N . LYS A 1 87 ? -10.026 3.451 -52.755 1.00 85.81 87 LYS A N 1
ATOM 629 C CA . LYS A 1 87 ? -10.303 2.962 -54.120 1.00 85.81 87 LYS A CA 1
ATOM 630 C C . LYS A 1 87 ? -11.488 1.992 -54.167 1.00 85.81 87 LYS A C 1
ATOM 632 O O . LYS A 1 87 ? -12.240 1.997 -55.132 1.00 85.81 87 LYS A O 1
ATOM 637 N N . ALA A 1 88 ? -11.683 1.201 -53.112 1.00 83.56 88 ALA A N 1
ATOM 638 C CA . ALA A 1 88 ? -12.827 0.303 -52.953 1.00 83.56 88 ALA A CA 1
ATOM 639 C C . ALA A 1 88 ? -14.091 0.989 -52.380 1.00 83.56 88 ALA A C 1
ATOM 641 O O . ALA A 1 88 ? -15.089 0.317 -52.128 1.00 83.56 88 ALA A O 1
ATOM 642 N N . GLY A 1 89 ? -14.063 2.307 -52.137 1.00 78.44 89 GLY A N 1
ATOM 643 C CA . GLY A 1 89 ? -15.208 3.080 -51.644 1.00 78.44 89 GLY A CA 1
ATOM 644 C C . GLY A 1 89 ? -15.554 2.878 -50.162 1.00 78.44 89 GLY A C 1
ATOM 645 O O . GLY A 1 89 ? -16.615 3.320 -49.717 1.00 78.44 89 GLY A O 1
ATOM 646 N N . ILE A 1 90 ? -14.687 2.236 -49.370 1.00 78.94 90 ILE A N 1
ATOM 647 C CA . ILE A 1 90 ? -14.949 1.957 -47.951 1.00 78.94 90 ILE A CA 1
ATOM 648 C C . ILE A 1 90 ? -14.460 3.124 -47.098 1.00 78.94 90 ILE A C 1
ATOM 650 O O . ILE A 1 90 ? -13.262 3.358 -46.960 1.00 78.94 90 ILE A O 1
ATOM 654 N N . LYS A 1 91 ? -15.406 3.837 -46.483 1.00 74.00 91 LYS A N 1
ATOM 655 C CA . LYS A 1 91 ? -15.112 5.013 -45.655 1.00 74.00 91 LYS A CA 1
ATOM 656 C C . LYS A 1 91 ? -14.898 4.663 -44.184 1.00 74.00 91 LYS A C 1
ATOM 658 O O . LYS A 1 91 ? -13.990 5.222 -43.572 1.00 74.00 91 LYS A O 1
ATOM 663 N N . ASP A 1 92 ? -15.689 3.742 -43.634 1.00 80.00 92 ASP A N 1
ATOM 664 C CA . ASP A 1 92 ? -15.695 3.431 -42.201 1.00 80.00 92 ASP A CA 1
ATOM 665 C C . ASP A 1 92 ? -15.459 1.939 -41.951 1.00 80.00 92 ASP A C 1
ATOM 667 O O . ASP A 1 92 ? -16.135 1.080 -42.516 1.00 80.00 92 ASP A O 1
ATOM 671 N N . VAL A 1 93 ? -14.504 1.632 -41.070 1.00 82.31 93 VAL A N 1
ATOM 672 C CA . VAL A 1 93 ? -14.088 0.259 -40.760 1.00 82.31 93 VAL A CA 1
ATOM 673 C C . VAL A 1 93 ? -13.922 0.091 -39.255 1.00 82.31 93 VAL A C 1
ATOM 675 O O . VAL A 1 93 ? -13.422 0.979 -38.561 1.00 82.31 93 VAL A O 1
ATOM 678 N N . VAL A 1 94 ? -14.316 -1.067 -38.730 1.00 84.12 94 VAL A N 1
ATOM 679 C CA . VAL A 1 94 ? -14.172 -1.393 -37.307 1.00 84.12 94 VAL A CA 1
ATOM 680 C C . VAL A 1 94 ? -12.884 -2.173 -37.078 1.00 84.12 94 VAL A C 1
ATOM 682 O O . VAL A 1 94 ? -12.637 -3.198 -37.707 1.00 84.12 94 VAL A O 1
ATOM 685 N N . PHE A 1 95 ? -12.037 -1.699 -36.166 1.00 86.38 95 PHE A N 1
ATOM 686 C CA . PHE A 1 95 ? -10.713 -2.282 -35.958 1.00 86.38 95 PHE A CA 1
ATOM 687 C C . PHE A 1 95 ? -10.746 -3.570 -35.112 1.00 86.38 95 PHE A C 1
ATOM 689 O O . PHE A 1 95 ? -11.077 -3.540 -33.924 1.00 86.38 95 PHE A O 1
ATOM 696 N N . ASP A 1 96 ? -10.309 -4.690 -35.694 1.00 83.88 96 ASP A N 1
ATOM 697 C CA . ASP A 1 96 ? -10.118 -5.982 -35.030 1.00 83.88 96 ASP A CA 1
ATOM 698 C C . ASP A 1 96 ? -8.625 -6.307 -34.841 1.00 83.88 96 ASP A C 1
ATOM 700 O O . ASP A 1 96 ? -7.926 -6.830 -35.713 1.00 83.88 96 ASP A O 1
ATOM 704 N N . ARG A 1 97 ? -8.138 -6.081 -33.616 1.00 79.50 97 ARG A N 1
ATOM 705 C CA . ARG A 1 97 ? -6.785 -6.485 -33.184 1.00 79.50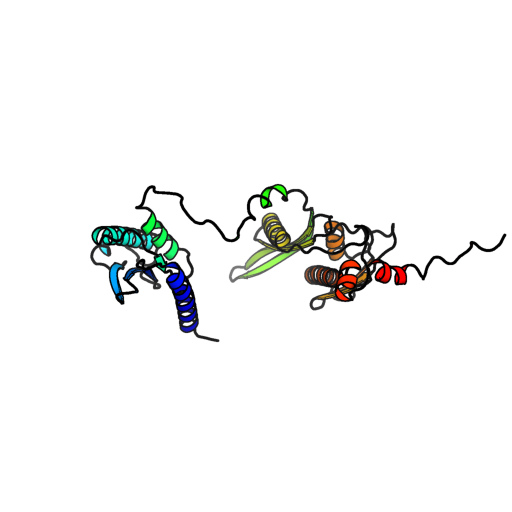 97 ARG A CA 1
ATOM 706 C C . ARG A 1 97 ? -6.610 -8.000 -32.993 1.00 79.50 97 ARG A C 1
ATOM 708 O O . ARG A 1 97 ? -5.534 -8.448 -32.579 1.00 79.50 97 ARG A O 1
ATOM 715 N N . GLY A 1 98 ? -7.667 -8.790 -33.169 1.00 80.62 98 GLY A N 1
ATOM 716 C CA . GLY A 1 98 ? -7.689 -10.228 -32.940 1.00 80.62 98 GLY A CA 1
ATOM 717 C C . GLY A 1 98 ? -7.289 -10.607 -31.511 1.00 80.62 98 GLY A C 1
ATOM 718 O O . GLY A 1 98 ? -7.684 -9.979 -30.527 1.00 80.62 98 GLY A O 1
ATOM 719 N N . GLY A 1 99 ? -6.474 -11.657 -31.377 1.00 77.25 99 GLY A N 1
ATOM 720 C CA . GLY A 1 99 ? -5.954 -12.133 -30.086 1.00 77.25 99 GLY A CA 1
ATOM 721 C C . GLY A 1 99 ? -4.750 -11.347 -29.545 1.00 77.25 99 GLY A C 1
ATOM 722 O O . GLY A 1 99 ? -4.196 -11.713 -28.504 1.00 77.25 99 GLY A O 1
ATOM 723 N N . TYR A 1 100 ? -4.303 -10.299 -30.238 1.00 82.00 100 TYR A N 1
ATOM 724 C CA . TYR A 1 100 ? -3.096 -9.565 -29.878 1.00 82.00 100 TYR A CA 1
ATOM 725 C C . TYR A 1 100 ? -3.375 -8.390 -28.928 1.00 82.00 100 TYR A C 1
ATOM 727 O O . TYR A 1 100 ? -4.493 -7.893 -28.800 1.00 82.00 100 TYR A O 1
ATOM 735 N N . ILE A 1 101 ? -2.327 -7.943 -28.233 1.00 81.50 101 ILE A N 1
ATOM 736 C CA . ILE A 1 101 ? -2.373 -6.751 -27.380 1.00 81.50 101 ILE A CA 1
ATOM 737 C C . ILE A 1 101 ? -2.184 -5.522 -28.272 1.00 81.50 101 ILE A C 1
ATOM 739 O O . ILE A 1 101 ? -1.299 -5.519 -29.129 1.00 81.50 101 ILE A O 1
ATOM 743 N N . PHE A 1 102 ? -2.989 -4.481 -28.055 1.00 82.75 102 PHE A N 1
ATOM 744 C CA . PHE A 1 102 ? -2.884 -3.207 -28.770 1.00 82.75 102 PHE A CA 1
ATOM 745 C C . PHE A 1 102 ? -1.646 -2.426 -28.303 1.00 82.75 102 PHE A C 1
ATOM 747 O O . PHE A 1 102 ? -1.722 -1.569 -27.429 1.00 82.75 102 PHE A O 1
ATOM 754 N N . HIS A 1 103 ? -0.479 -2.799 -28.823 1.00 80.19 103 HIS A N 1
ATOM 755 C CA . HIS A 1 103 ? 0.799 -2.150 -28.545 1.00 80.19 103 HIS A CA 1
ATOM 756 C C . HIS A 1 103 ? 1.723 -2.261 -29.765 1.00 80.19 103 HIS A C 1
ATOM 758 O O . HIS A 1 103 ? 1.544 -3.136 -30.622 1.00 80.19 103 HIS A O 1
ATOM 764 N N . GLY A 1 104 ? 2.761 -1.422 -29.798 1.00 85.75 104 GLY A N 1
ATOM 765 C CA . GLY A 1 104 ? 3.840 -1.512 -30.782 1.00 85.75 104 GLY A CA 1
ATOM 766 C C . GLY A 1 104 ? 3.310 -1.505 -32.214 1.00 85.75 104 GLY A C 1
ATOM 767 O O . GLY A 1 104 ? 2.557 -0.612 -32.579 1.00 85.75 104 GLY A O 1
ATOM 768 N N . ARG A 1 105 ? 3.659 -2.535 -32.994 1.00 83.31 105 ARG A N 1
ATOM 769 C CA . ARG A 1 105 ? 3.277 -2.676 -34.410 1.00 83.31 105 ARG A CA 1
ATOM 770 C C . ARG A 1 105 ? 1.775 -2.576 -34.687 1.00 83.31 105 ARG A C 1
ATOM 772 O O . ARG A 1 105 ? 1.381 -2.013 -35.692 1.00 83.31 105 ARG A O 1
ATOM 779 N N . ILE A 1 106 ? 0.934 -3.118 -33.805 1.00 84.06 106 ILE A N 1
ATOM 780 C CA . ILE A 1 106 ? -0.525 -3.122 -34.027 1.00 84.06 106 ILE A CA 1
ATOM 781 C C . ILE A 1 106 ? -1.104 -1.728 -33.828 1.00 84.06 106 ILE A C 1
ATOM 783 O O . ILE A 1 106 ? -2.013 -1.339 -34.548 1.00 84.06 106 ILE A O 1
ATOM 787 N N . LYS A 1 107 ? -0.558 -0.989 -32.858 1.00 87.44 107 LYS A N 1
ATOM 788 C CA . LYS A 1 107 ? -0.923 0.406 -32.642 1.00 87.44 107 LYS A CA 1
ATOM 789 C C . LYS A 1 107 ? -0.457 1.260 -33.829 1.00 87.44 107 LYS A C 1
ATOM 791 O O . LYS A 1 107 ? -1.272 1.956 -34.404 1.00 87.44 107 LYS A O 1
ATOM 796 N N . ALA A 1 108 ? 0.800 1.103 -34.250 1.00 86.44 108 ALA A N 1
ATOM 797 C CA . ALA A 1 108 ? 1.368 1.838 -35.383 1.00 86.44 108 ALA A CA 1
ATOM 798 C C . ALA A 1 108 ? 0.574 1.644 -36.689 1.00 86.44 108 ALA A C 1
ATOM 800 O O . ALA A 1 108 ? 0.275 2.619 -37.361 1.00 86.44 108 ALA A O 1
ATOM 801 N N . LEU A 1 109 ? 0.166 0.409 -37.009 1.00 85.56 109 LEU A N 1
ATOM 802 C CA . LEU A 1 109 ? -0.667 0.136 -38.186 1.00 85.56 109 LEU A CA 1
ATOM 803 C C . LEU A 1 109 ? -2.052 0.785 -38.079 1.00 85.56 109 LEU A C 1
ATOM 805 O O . LEU A 1 109 ? -2.539 1.349 -39.052 1.00 85.56 109 LEU A O 1
ATOM 809 N N . ALA A 1 110 ? -2.688 0.693 -36.908 1.00 85.44 110 ALA A N 1
ATOM 810 C CA . ALA A 1 110 ? -4.017 1.257 -36.687 1.00 85.44 110 ALA A CA 1
ATOM 811 C C . ALA A 1 110 ? -4.019 2.788 -36.742 1.00 85.44 110 ALA A C 1
ATOM 813 O O . ALA A 1 110 ? -4.957 3.371 -37.273 1.00 85.44 110 ALA A O 1
ATOM 814 N N . ASP A 1 111 ? -2.985 3.417 -36.185 1.00 85.50 111 ASP A N 1
ATOM 815 C CA . ASP A 1 111 ? -2.829 4.868 -36.179 1.00 85.50 111 ASP A CA 1
ATOM 816 C C . ASP A 1 111 ? -2.493 5.369 -37.596 1.00 85.50 111 ASP A C 1
ATOM 818 O O . ASP A 1 111 ? -3.145 6.284 -38.083 1.00 85.50 111 ASP A O 1
ATOM 822 N N . ALA A 1 112 ? -1.601 4.687 -38.323 1.00 85.38 112 ALA A N 1
ATOM 823 C CA . ALA A 1 112 ? -1.281 5.029 -39.711 1.00 85.38 112 ALA A CA 1
ATOM 824 C C . ALA A 1 112 ? -2.475 4.865 -40.668 1.00 85.38 112 ALA A C 1
ATOM 826 O O . ALA A 1 112 ? -2.653 5.671 -41.569 1.00 85.38 112 ALA A O 1
ATOM 827 N N . ALA A 1 113 ? -3.336 3.864 -40.448 1.00 81.56 113 ALA A N 1
ATOM 828 C CA . ALA A 1 113 ? -4.578 3.708 -41.211 1.00 81.56 113 ALA A CA 1
ATOM 829 C C . ALA A 1 113 ? -5.638 4.786 -40.887 1.00 81.56 113 ALA A C 1
ATOM 831 O O . ALA A 1 113 ? -6.668 4.848 -41.555 1.00 81.56 113 ALA A O 1
ATOM 832 N N . ARG A 1 114 ? -5.425 5.601 -39.841 1.00 79.69 114 ARG A N 1
ATOM 833 C CA . ARG A 1 114 ? -6.288 6.733 -39.459 1.00 79.69 114 ARG A CA 1
ATOM 834 C C . ARG A 1 114 ? -5.724 8.087 -39.889 1.00 79.69 114 ARG A C 1
ATOM 836 O O . ARG A 1 114 ? -6.516 8.997 -40.103 1.00 79.69 114 ARG A O 1
ATOM 843 N N . GLU A 1 115 ? -4.400 8.222 -39.980 1.00 63.16 115 GLU A N 1
ATOM 844 C CA . GLU A 1 115 ? -3.705 9.497 -40.234 1.00 63.16 115 GLU A CA 1
ATOM 845 C C . GLU A 1 115 ? -4.075 10.158 -41.570 1.00 63.16 115 GLU A C 1
ATOM 847 O O . GLU A 1 115 ? -4.129 11.382 -41.621 1.00 63.16 115 GLU A O 1
ATOM 852 N N . ASP A 1 116 ? -4.448 9.398 -42.604 1.00 52.41 116 ASP A N 1
ATOM 853 C CA . ASP A 1 116 ? -4.871 9.974 -43.895 1.00 52.41 116 ASP A CA 1
ATOM 854 C C . ASP A 1 116 ? -6.285 10.601 -43.861 1.00 52.41 116 ASP A C 1
ATOM 856 O O . ASP A 1 116 ? -6.787 11.087 -44.874 1.00 52.41 116 ASP A O 1
ATOM 860 N N . ARG A 1 117 ? -6.954 10.619 -42.697 1.00 49.03 117 ARG A N 1
ATOM 861 C CA . ARG A 1 117 ? -8.245 11.290 -42.489 1.00 49.03 117 ARG A CA 1
ATOM 862 C C . ARG A 1 117 ? -8.057 12.520 -41.598 1.00 49.03 117 ARG A C 1
ATOM 864 O O . ARG A 1 117 ? -8.447 12.532 -40.430 1.00 49.03 117 ARG A O 1
ATOM 871 N N . GLN A 1 118 ? -7.455 13.567 -42.156 1.00 36.84 118 GLN A N 1
ATOM 872 C CA . GLN A 1 118 ? -7.508 14.891 -41.544 1.00 36.84 118 GLN A CA 1
ATOM 873 C C . GLN A 1 118 ? -8.972 15.359 -41.462 1.00 36.84 118 GLN A C 1
ATOM 875 O O . GLN A 1 118 ? -9.699 15.377 -42.450 1.00 36.84 118 GLN A O 1
ATOM 880 N N . GLU A 1 119 ? -9.375 15.676 -40.232 1.00 40.22 119 GLU A N 1
ATOM 881 C CA . GLU A 1 119 ? -10.534 16.482 -39.840 1.00 40.22 119 GLU A CA 1
ATOM 882 C C . GLU A 1 119 ? -11.921 16.051 -40.341 1.00 40.22 119 GLU A C 1
ATOM 884 O O . GLU A 1 119 ? -12.429 16.507 -41.361 1.00 40.22 119 GLU A O 1
ATOM 889 N N . ARG A 1 120 ? -12.635 15.287 -39.502 1.00 33.09 120 ARG A N 1
ATOM 890 C CA . ARG A 1 120 ? -14.075 15.519 -39.294 1.00 33.09 120 ARG A CA 1
ATOM 891 C 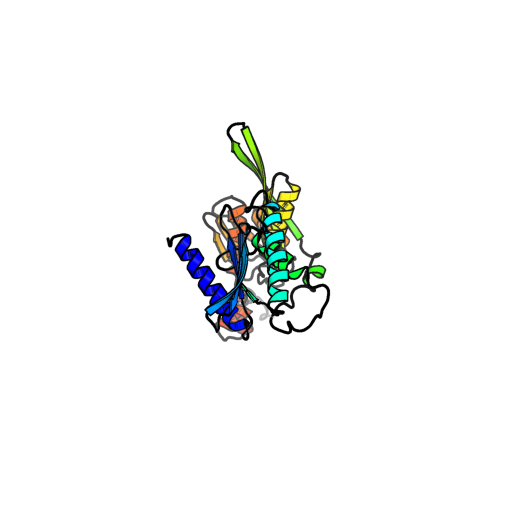C . ARG A 1 120 ? -14.572 14.922 -37.980 1.00 33.09 120 ARG A C 1
ATOM 893 O O . ARG A 1 120 ? -14.713 13.711 -37.851 1.00 33.09 120 ARG A O 1
ATOM 900 N N . GLY A 1 121 ? -14.929 15.827 -37.072 1.00 30.45 121 GLY A N 1
ATOM 901 C CA . GLY A 1 121 ? -16.152 15.719 -36.285 1.00 30.45 121 GLY A CA 1
ATOM 902 C C . GLY A 1 121 ? -16.091 14.846 -35.042 1.00 30.45 121 GLY A C 1
ATOM 903 O O . GLY A 1 121 ? -16.421 13.665 -35.075 1.00 30.45 121 GLY A O 1
ATOM 904 N N . ASP A 1 122 ? -15.827 15.506 -33.918 1.00 43.50 122 ASP A N 1
ATOM 905 C CA . ASP A 1 122 ? -16.528 15.237 -32.667 1.00 43.50 122 ASP A CA 1
ATOM 906 C C . ASP A 1 122 ? -18.020 14.961 -32.937 1.00 43.50 122 ASP A C 1
ATOM 908 O O . ASP A 1 122 ? -18.744 15.838 -33.417 1.00 43.50 122 ASP A O 1
ATOM 912 N N . ARG A 1 123 ? -18.459 13.718 -32.703 1.00 38.66 123 ARG A N 1
ATOM 913 C CA . ARG A 1 123 ? -19.853 13.374 -32.399 1.00 38.66 123 ARG A CA 1
ATOM 914 C C . ARG A 1 123 ? -19.977 11.911 -31.970 1.00 38.66 123 ARG A C 1
ATOM 916 O O . ARG A 1 123 ? -19.959 10.996 -32.787 1.00 38.66 123 ARG A O 1
ATOM 923 N N . GLY A 1 124 ? -20.221 11.724 -30.673 1.00 35.59 124 GLY A N 1
ATOM 924 C CA . GLY A 1 124 ? -21.105 10.653 -30.217 1.00 35.59 124 GLY A CA 1
ATOM 925 C C . GLY A 1 124 ? -20.475 9.498 -29.448 1.00 35.59 124 GLY A C 1
ATOM 926 O O . GLY A 1 124 ? -20.805 8.356 -29.736 1.00 35.59 124 GLY A O 1
ATOM 927 N N . ASP A 1 125 ? -19.672 9.771 -28.418 1.00 36.91 125 ASP A N 1
ATOM 928 C CA . ASP A 1 125 ? -19.548 8.834 -27.289 1.00 36.91 125 ASP A CA 1
ATOM 929 C C . ASP A 1 125 ? -20.189 9.461 -26.042 1.00 36.91 125 ASP A C 1
ATOM 931 O O . ASP A 1 125 ? -19.562 9.736 -25.016 1.00 36.91 125 ASP A O 1
ATOM 935 N N . ARG A 1 126 ? -21.491 9.766 -26.159 1.00 41.84 126 ARG A N 1
ATOM 936 C CA . ARG A 1 126 ? -22.325 9.993 -24.982 1.00 41.84 126 ARG A CA 1
ATOM 937 C C . ARG A 1 126 ? -22.700 8.632 -24.408 1.00 41.84 126 ARG A C 1
ATOM 939 O O . ARG A 1 126 ? -23.566 7.932 -24.914 1.00 41.84 126 ARG A O 1
ATOM 946 N N . GLN A 1 127 ? -22.118 8.407 -23.234 1.00 39.47 127 GLN A N 1
ATOM 947 C CA . GLN A 1 127 ? -22.743 7.749 -22.091 1.00 39.47 127 GLN A CA 1
ATOM 948 C C . GLN A 1 127 ? -22.584 6.223 -22.030 1.00 39.47 127 GLN A C 1
ATOM 950 O O . GLN A 1 127 ? -23.458 5.451 -22.406 1.00 39.47 127 GLN A O 1
ATOM 955 N N . ARG A 1 128 ? -21.537 5.793 -21.315 1.00 41.47 128 ARG A N 1
ATOM 956 C CA . ARG A 1 128 ? -21.708 5.365 -19.910 1.00 41.47 128 ARG A CA 1
ATOM 957 C C . ARG A 1 128 ? -20.359 5.132 -19.221 1.00 41.47 128 ARG A C 1
ATOM 959 O O . ARG A 1 128 ? -19.673 4.144 -19.453 1.00 41.47 128 ARG A O 1
ATOM 966 N N . GLY A 1 129 ? -20.049 6.033 -18.287 1.00 40.84 129 GLY A N 1
ATOM 967 C CA . GLY A 1 129 ? -19.223 5.730 -17.120 1.00 40.84 129 GLY A CA 1
ATOM 968 C C . GLY A 1 129 ? -17.741 6.075 -17.225 1.00 40.84 129 GLY A C 1
ATOM 969 O O . GLY A 1 129 ? -16.921 5.168 -17.320 1.00 40.84 129 GLY A O 1
ATOM 970 N N . ARG A 1 130 ? -17.386 7.365 -17.102 1.00 46.12 130 ARG A N 1
ATOM 971 C CA . ARG A 1 130 ? -16.068 7.804 -16.587 1.00 46.12 130 ARG A CA 1
ATOM 972 C C . ARG A 1 130 ? -16.032 9.289 -16.193 1.00 46.12 130 ARG A C 1
ATOM 974 O O . ARG A 1 130 ? -15.141 10.035 -16.570 1.00 46.12 130 ARG A O 1
ATOM 981 N N . GLY A 1 131 ? -16.977 9.704 -15.353 1.00 37.72 131 GLY A N 1
ATOM 982 C CA . GLY A 1 131 ? -16.856 10.942 -14.574 1.00 37.72 131 GLY A CA 1
ATOM 983 C C . GLY A 1 131 ? -15.946 10.748 -13.355 1.00 37.72 131 GLY A C 1
ATOM 984 O O . GLY A 1 131 ? -16.429 10.767 -12.231 1.00 37.72 131 GLY A O 1
ATOM 985 N N . ARG A 1 132 ? -14.651 10.478 -13.566 1.00 51.47 132 ARG A N 1
ATOM 986 C CA . ARG A 1 132 ? -13.616 10.426 -12.507 1.00 51.47 132 ARG A CA 1
ATOM 987 C C . ARG A 1 132 ? -12.260 10.855 -13.069 1.00 51.47 132 ARG A C 1
ATOM 989 O O . ARG A 1 132 ? -11.345 10.049 -13.164 1.00 51.47 132 ARG A O 1
ATOM 996 N N . GLY A 1 133 ? -12.178 12.079 -13.577 1.00 43.19 133 GLY A N 1
ATOM 997 C CA . GLY A 1 133 ? -10.932 12.603 -14.152 1.00 43.19 133 GLY A CA 1
ATOM 998 C C . GLY A 1 133 ? -10.626 14.050 -13.786 1.00 43.19 133 GLY A C 1
ATOM 999 O O . GLY A 1 133 ? -9.459 14.422 -13.769 1.00 43.19 133 GLY A O 1
ATOM 1000 N N . ALA A 1 134 ? -11.643 14.850 -13.454 1.00 44.09 134 ALA A N 1
ATOM 1001 C CA . ALA A 1 134 ? -11.451 16.250 -13.075 1.00 44.09 134 ALA A CA 1
ATOM 1002 C C . ALA A 1 134 ? -11.266 16.450 -11.556 1.00 44.09 134 ALA A C 1
ATOM 1004 O O . ALA A 1 134 ? -10.523 17.337 -11.165 1.00 44.09 134 ALA A O 1
ATOM 1005 N N . ALA A 1 135 ? -11.832 15.577 -10.710 1.00 48.28 135 ALA A N 1
ATOM 1006 C CA . ALA A 1 135 ? -11.667 15.642 -9.249 1.00 48.28 135 ALA A CA 1
ATOM 1007 C C . ALA A 1 135 ? -10.311 15.091 -8.736 1.00 48.28 135 ALA A C 1
ATOM 1009 O O . ALA A 1 135 ? -9.909 15.374 -7.615 1.00 48.28 135 ALA A O 1
ATOM 1010 N N . ASP A 1 136 ? -9.561 14.345 -9.561 1.00 49.31 136 ASP A N 1
ATOM 1011 C CA . ASP A 1 136 ? -8.271 13.718 -9.190 1.00 49.31 136 ASP A CA 1
ATOM 1012 C C . ASP A 1 136 ? -7.087 14.714 -9.108 1.00 49.31 136 ASP A C 1
ATOM 1014 O O . ASP A 1 136 ? -5.952 14.327 -8.790 1.00 49.31 136 ASP A O 1
ATOM 1018 N N . ARG A 1 137 ? -7.297 15.985 -9.483 1.00 47.12 137 ARG A N 1
ATOM 1019 C CA . ARG A 1 137 ? -6.251 17.021 -9.441 1.00 47.12 137 ARG A CA 1
ATOM 1020 C C . ARG A 1 137 ? -6.264 17.833 -8.149 1.00 47.12 137 ARG A C 1
ATOM 1022 O O . ARG A 1 137 ? -5.178 18.171 -7.699 1.00 47.12 137 ARG A O 1
ATOM 1029 N N . GLU A 1 138 ? -7.432 18.064 -7.553 1.00 45.16 138 GLU A N 1
ATOM 1030 C CA . GLU A 1 138 ? -7.586 18.869 -6.330 1.00 45.16 138 GLU A CA 1
ATOM 1031 C C . GLU A 1 138 ? -7.399 18.051 -5.037 1.00 45.16 138 GLU A C 1
ATOM 1033 O O . GLU A 1 138 ? -6.945 18.593 -4.040 1.00 45.16 138 GLU A O 1
ATOM 1038 N N . GLU A 1 139 ? -7.597 16.724 -5.043 1.00 52.81 139 GLU A N 1
ATOM 1039 C CA . GLU A 1 139 ? -7.292 15.865 -3.874 1.00 52.81 139 GLU A CA 1
ATOM 1040 C C . GLU A 1 139 ? -5.783 15.572 -3.686 1.00 52.81 139 GLU A C 1
ATOM 1042 O O . GLU A 1 139 ? -5.397 14.717 -2.886 1.00 52.81 139 GLU A O 1
ATOM 1047 N N . ARG A 1 140 ? -4.884 16.213 -4.446 1.00 52.56 140 ARG A N 1
ATOM 1048 C CA . ARG A 1 140 ? -3.453 15.855 -4.449 1.00 52.56 140 ARG A CA 1
ATOM 1049 C C . ARG A 1 140 ? -2.680 16.291 -3.204 1.00 52.56 140 ARG A C 1
ATOM 1051 O O . ARG A 1 140 ? -1.631 15.685 -2.964 1.00 52.56 140 ARG A O 1
ATOM 1058 N N . ASP A 1 141 ? -3.219 17.208 -2.401 1.00 56.53 141 ASP A N 1
ATOM 1059 C CA . ASP A 1 141 ? -2.413 17.990 -1.453 1.00 56.53 141 ASP A CA 1
ATOM 1060 C C . ASP A 1 141 ? -2.656 17.712 0.044 1.00 56.53 141 ASP A C 1
ATOM 1062 O O . ASP A 1 141 ? -1.934 18.250 0.875 1.00 56.53 141 ASP A O 1
ATOM 1066 N N . GLU A 1 142 ? -3.568 16.811 0.429 1.00 76.88 142 GLU A N 1
ATOM 1067 C CA . GLU A 1 142 ? -3.774 16.463 1.856 1.00 76.88 142 GLU A CA 1
ATOM 1068 C C . GLU A 1 142 ? -3.241 15.076 2.261 1.00 76.88 142 GLU A C 1
ATOM 1070 O O . GLU A 1 142 ? -3.431 14.631 3.394 1.00 76.88 142 GLU A O 1
ATOM 1075 N N . PHE A 1 143 ? -2.569 14.360 1.357 1.00 87.75 143 PHE A N 1
ATOM 1076 C CA . PHE A 1 143 ? -1.992 13.062 1.701 1.00 87.75 143 PHE A CA 1
ATOM 1077 C C . PHE A 1 143 ? -0.625 13.221 2.365 1.00 87.75 143 PHE A C 1
ATOM 1079 O O . PHE A 1 143 ? 0.313 13.749 1.769 1.00 87.75 143 PHE A O 1
ATOM 1086 N N . VAL A 1 144 ? -0.501 12.688 3.578 1.00 91.44 144 VAL A N 1
ATOM 1087 C CA . VAL A 1 144 ? 0.769 12.559 4.286 1.00 91.44 144 VAL A CA 1
ATOM 1088 C C . VAL A 1 144 ? 1.400 11.216 3.943 1.00 91.44 144 VAL A C 1
ATOM 1090 O O . VAL A 1 144 ? 0.821 10.153 4.186 1.00 91.44 144 VAL A O 1
ATOM 1093 N N . ASP A 1 145 ? 2.619 11.275 3.414 1.00 92.12 145 ASP A N 1
ATOM 1094 C CA . ASP A 1 145 ? 3.440 10.113 3.093 1.00 92.12 145 ASP A CA 1
ATOM 1095 C C . ASP A 1 145 ? 4.458 9.878 4.228 1.00 92.12 145 ASP A C 1
ATOM 1097 O O . ASP A 1 145 ? 5.216 10.774 4.604 1.00 92.12 145 ASP A O 1
ATOM 1101 N N . LYS A 1 146 ? 4.523 8.656 4.765 1.00 94.19 146 LYS A N 1
ATOM 1102 C CA . LYS A 1 146 ? 5.537 8.226 5.740 1.00 94.19 146 LYS A CA 1
ATOM 1103 C C . LYS A 1 146 ? 6.353 7.069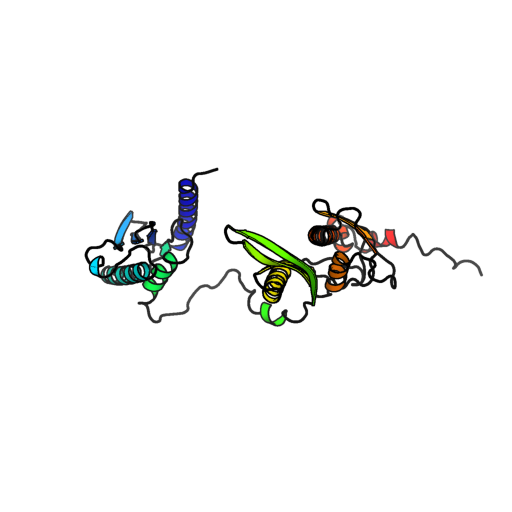 5.183 1.00 94.19 146 LYS A C 1
ATOM 1105 O O . LYS A 1 146 ? 5.824 6.033 4.769 1.00 94.19 146 LYS A O 1
ATOM 1110 N N . LEU A 1 147 ? 7.670 7.228 5.213 1.00 94.69 147 LEU A N 1
ATOM 1111 C CA . LEU A 1 147 ? 8.611 6.175 4.866 1.00 94.69 147 LEU A CA 1
ATOM 1112 C C . LEU A 1 147 ? 8.771 5.209 6.045 1.00 94.69 147 LEU A C 1
ATOM 1114 O O . LEU A 1 147 ? 9.113 5.626 7.146 1.00 94.69 147 LEU A O 1
ATOM 1118 N N . VAL A 1 148 ? 8.560 3.916 5.802 1.00 94.81 148 VAL A N 1
ATOM 1119 C CA . VAL A 1 148 ? 8.675 2.887 6.846 1.00 94.81 148 VAL A CA 1
ATOM 1120 C C . VAL A 1 148 ? 10.028 2.193 6.805 1.00 94.81 148 VAL A C 1
ATOM 1122 O O . VAL A 1 148 ? 10.661 1.999 7.837 1.00 94.81 148 VAL A O 1
ATOM 1125 N N . ALA A 1 149 ? 10.451 1.760 5.618 1.00 93.62 149 ALA A N 1
ATOM 1126 C CA . ALA A 1 149 ? 11.693 1.018 5.455 1.00 93.62 149 ALA A CA 1
ATOM 1127 C C . ALA A 1 149 ? 12.285 1.231 4.061 1.00 93.62 149 ALA A C 1
ATOM 1129 O O . ALA A 1 149 ? 11.556 1.244 3.063 1.00 93.62 149 ALA A O 1
ATOM 1130 N N . ILE A 1 150 ? 13.615 1.321 3.998 1.00 95.19 150 ILE A N 1
ATOM 1131 C CA . ILE A 1 150 ? 14.393 1.281 2.759 1.00 95.19 150 ILE A CA 1
ATOM 1132 C C . ILE A 1 150 ? 15.370 0.120 2.858 1.00 95.19 150 ILE A C 1
ATOM 1134 O O . ILE A 1 150 ? 16.172 0.047 3.782 1.00 95.19 150 ILE A O 1
ATOM 1138 N N . ASN A 1 151 ? 15.340 -0.751 1.856 1.00 94.81 151 ASN A N 1
ATOM 1139 C CA . ASN A 1 151 ? 16.260 -1.869 1.740 1.00 94.81 151 ASN A CA 1
ATOM 1140 C C . ASN A 1 151 ? 17.085 -1.724 0.463 1.00 94.81 151 ASN A C 1
ATOM 1142 O O . ASN A 1 151 ? 16.530 -1.615 -0.634 1.00 94.81 151 ASN A O 1
ATOM 1146 N N . ARG A 1 152 ? 18.411 -1.812 0.576 1.00 96.44 152 ARG A N 1
ATOM 1147 C CA . ARG A 1 152 ? 19.287 -2.034 -0.578 1.00 96.44 152 ARG A CA 1
ATOM 1148 C C . ARG A 1 152 ? 19.263 -3.522 -0.923 1.00 96.44 152 ARG A C 1
ATOM 1150 O O . ARG A 1 152 ? 19.707 -4.358 -0.146 1.00 96.44 152 ARG A O 1
ATOM 1157 N N . VAL A 1 153 ? 18.734 -3.859 -2.092 1.00 95.25 153 VAL A N 1
ATOM 1158 C CA . VAL A 1 153 ? 18.611 -5.233 -2.593 1.00 95.25 153 VAL A CA 1
ATOM 1159 C C . VAL A 1 153 ? 19.564 -5.459 -3.763 1.00 95.25 153 VAL A C 1
ATOM 1161 O O . VAL A 1 153 ? 19.761 -4.573 -4.590 1.00 95.25 153 VAL A O 1
ATOM 1164 N N . ALA A 1 154 ? 20.142 -6.653 -3.866 1.00 95.69 154 ALA A N 1
ATOM 1165 C CA . ALA A 1 154 ? 21.120 -6.985 -4.900 1.00 95.69 154 ALA A CA 1
ATOM 1166 C C . ALA A 1 154 ? 20.659 -8.173 -5.755 1.00 95.69 154 ALA A C 1
ATOM 1168 O O . ALA A 1 154 ? 20.069 -9.123 -5.245 1.00 95.69 154 ALA A O 1
ATOM 1169 N N . LYS A 1 155 ? 20.948 -8.130 -7.060 1.00 95.00 155 LYS A N 1
ATOM 1170 C CA . LYS A 1 155 ? 20.859 -9.273 -7.978 1.00 95.00 155 LYS A CA 1
ATOM 1171 C C . LYS A 1 155 ? 22.265 -9.625 -8.460 1.00 95.00 155 LYS A C 1
ATOM 1173 O O . LYS A 1 155 ? 22.909 -8.793 -9.094 1.00 95.00 155 LYS A O 1
ATOM 1178 N N . VAL A 1 156 ? 22.713 -10.848 -8.192 1.00 97.00 156 VAL A N 1
ATOM 1179 C CA . VAL A 1 156 ? 24.013 -11.354 -8.658 1.00 97.00 156 VAL A CA 1
ATOM 1180 C C . VAL A 1 156 ? 23.955 -11.628 -10.168 1.00 97.00 156 VAL A C 1
ATOM 1182 O O . VAL A 1 156 ? 22.966 -12.167 -10.670 1.00 97.00 156 VAL A O 1
ATOM 1185 N N . VAL A 1 157 ? 24.991 -11.213 -10.894 1.00 96.62 157 VAL A N 1
ATOM 1186 C CA . VAL A 1 157 ? 25.196 -11.421 -12.336 1.00 96.62 157 VAL A CA 1
ATOM 1187 C C . VAL A 1 157 ? 26.639 -11.873 -12.587 1.00 96.62 157 VAL A C 1
ATOM 1189 O O . VAL A 1 157 ? 27.482 -11.747 -11.705 1.00 96.62 157 VAL A O 1
ATOM 1192 N N . LYS A 1 158 ? 26.943 -12.375 -13.794 1.00 93.75 158 LYS A N 1
ATOM 1193 C CA . LYS A 1 158 ? 28.273 -12.921 -14.139 1.00 93.75 158 LYS A CA 1
ATOM 1194 C C . LYS A 1 158 ? 29.443 -11.953 -13.870 1.00 93.75 158 LYS A C 1
ATOM 1196 O O . LYS A 1 158 ? 30.537 -12.414 -13.600 1.00 93.75 158 LYS A O 1
ATOM 1201 N N . GLY A 1 159 ? 29.199 -10.640 -13.922 1.00 92.88 159 GLY A N 1
ATOM 1202 C CA . GLY A 1 159 ? 30.202 -9.589 -13.694 1.00 92.88 159 GLY A CA 1
ATOM 1203 C C . GLY A 1 159 ? 30.035 -8.785 -12.399 1.00 92.88 159 GLY A C 1
ATOM 1204 O O . GLY A 1 159 ? 30.581 -7.694 -12.309 1.00 92.88 159 GLY A O 1
ATOM 1205 N N . GLY A 1 160 ? 29.238 -9.246 -11.423 1.00 94.44 160 GLY A N 1
ATOM 1206 C CA . GLY A 1 160 ? 29.097 -8.555 -10.134 1.00 94.44 160 GLY A CA 1
ATOM 1207 C C . GLY A 1 160 ? 27.688 -8.574 -9.544 1.00 94.44 160 GLY A C 1
ATOM 1208 O O . GLY A 1 160 ? 26.932 -9.536 -9.692 1.00 94.44 160 GLY A O 1
ATOM 1209 N N . LYS A 1 161 ? 27.320 -7.502 -8.833 1.00 95.00 161 LYS A N 1
ATOM 1210 C CA . LYS A 1 161 ? 26.011 -7.356 -8.176 1.00 95.00 161 LYS A CA 1
ATOM 1211 C C . LYS A 1 161 ? 25.306 -6.098 -8.673 1.00 95.00 161 LYS A C 1
ATOM 1213 O O . LYS A 1 161 ? 25.753 -4.986 -8.420 1.00 95.00 161 LYS A O 1
ATOM 1218 N N . ASN A 1 162 ? 24.152 -6.273 -9.308 1.00 93.12 162 ASN A N 1
ATOM 1219 C CA . ASN A 1 162 ? 23.268 -5.164 -9.647 1.00 93.12 162 ASN A CA 1
ATOM 1220 C C . ASN A 1 162 ? 22.465 -4.768 -8.408 1.00 93.12 162 ASN A C 1
ATOM 1222 O O . ASN A 1 162 ? 21.589 -5.519 -7.966 1.00 93.12 162 ASN A O 1
ATOM 1226 N N . PHE A 1 163 ? 22.754 -3.593 -7.856 1.00 95.12 163 PHE A N 1
ATOM 1227 C CA . PHE A 1 163 ? 22.010 -3.036 -6.731 1.00 95.12 163 PHE A CA 1
ATOM 1228 C C . PHE A 1 163 ? 20.715 -2.355 -7.190 1.00 95.12 163 PHE A C 1
ATOM 1230 O O . PHE A 1 163 ? 20.596 -1.853 -8.306 1.00 95.12 163 PHE A O 1
ATOM 1237 N N . GLY A 1 164 ? 19.723 -2.352 -6.310 1.00 95.25 164 GLY A N 1
ATOM 1238 C CA . GLY A 1 164 ? 18.539 -1.513 -6.401 1.00 95.25 164 GLY A CA 1
ATOM 1239 C C . GLY A 1 164 ? 17.999 -1.239 -5.006 1.00 95.25 164 GLY A C 1
ATOM 1240 O O . GLY A 1 164 ? 18.336 -1.939 -4.054 1.00 95.25 164 GLY A O 1
ATOM 1241 N N . PHE A 1 165 ? 17.138 -0.243 -4.883 1.00 97.50 165 PHE A N 1
ATOM 1242 C CA . PHE A 1 165 ? 16.519 0.126 -3.617 1.00 97.50 165 PHE A CA 1
ATOM 1243 C C . PHE A 1 165 ? 15.049 -0.255 -3.639 1.00 97.50 165 PHE A C 1
ATOM 1245 O O . PHE A 1 165 ? 14.353 -0.023 -4.629 1.00 97.50 165 PHE A O 1
ATOM 1252 N N . ALA A 1 166 ? 14.597 -0.879 -2.558 1.00 96.56 166 ALA A N 1
ATOM 1253 C CA . ALA A 1 166 ? 13.200 -1.165 -2.296 1.00 96.56 166 ALA A CA 1
ATOM 1254 C C . ALA A 1 166 ? 12.722 -0.273 -1.149 1.00 96.56 166 ALA A C 1
ATOM 1256 O O . ALA A 1 166 ? 13.326 -0.285 -0.080 1.00 96.56 166 ALA A O 1
ATOM 1257 N N . ALA A 1 167 ? 11.647 0.475 -1.369 1.00 96.69 167 ALA A N 1
ATOM 1258 C CA . ALA A 1 167 ? 11.025 1.334 -0.372 1.00 96.69 167 ALA A CA 1
ATOM 1259 C C . ALA A 1 167 ? 9.629 0.807 -0.020 1.00 96.69 167 ALA A C 1
ATOM 1261 O O . ALA A 1 167 ? 8.887 0.367 -0.904 1.00 96.69 167 ALA A O 1
ATOM 1262 N N . LEU A 1 168 ? 9.280 0.870 1.264 1.00 96.12 168 LEU A N 1
ATOM 1263 C CA . LEU A 1 168 ? 7.927 0.679 1.781 1.00 96.12 168 LEU A CA 1
ATOM 1264 C C . LEU A 1 168 ? 7.433 2.023 2.317 1.00 96.12 168 LEU A C 1
ATOM 1266 O O . LEU A 1 168 ? 8.035 2.578 3.237 1.00 96.12 168 LEU A O 1
ATOM 1270 N N . VAL A 1 169 ? 6.345 2.523 1.739 1.00 96.25 169 VAL A N 1
ATOM 1271 C CA . VAL A 1 169 ? 5.743 3.813 2.090 1.00 96.25 169 VAL A CA 1
ATOM 1272 C C . VAL A 1 169 ? 4.293 3.587 2.494 1.00 96.25 169 VAL A C 1
ATOM 1274 O O . VAL A 1 169 ? 3.598 2.754 1.908 1.00 96.25 169 VAL A O 1
ATOM 1277 N N . VAL A 1 170 ? 3.850 4.326 3.502 1.00 96.56 170 VAL A N 1
ATOM 1278 C CA . VAL A 1 170 ? 2.456 4.397 3.935 1.00 96.56 170 VAL A CA 1
ATOM 1279 C C . VAL A 1 170 ? 1.947 5.800 3.641 1.00 96.56 170 VAL A C 1
ATOM 1281 O O . VAL A 1 170 ? 2.677 6.768 3.822 1.00 96.56 170 VAL A O 1
ATOM 1284 N N . VAL A 1 171 ? 0.721 5.898 3.145 1.00 95.25 171 VAL A N 1
ATOM 1285 C CA . VAL A 1 171 ? 0.085 7.153 2.742 1.00 95.25 171 VAL A CA 1
ATOM 1286 C C . VAL A 1 171 ? -1.292 7.226 3.376 1.00 95.25 171 VAL A C 1
ATOM 1288 O O . VAL A 1 171 ? -2.024 6.236 3.348 1.00 95.25 171 VAL A O 1
ATOM 1291 N N . GLY A 1 172 ? -1.666 8.383 3.907 1.00 94.31 172 GLY A N 1
ATOM 1292 C CA . GLY A 1 172 ? -2.997 8.592 4.471 1.00 94.31 172 GLY A CA 1
ATOM 1293 C C . GLY A 1 172 ? -3.400 10.059 4.512 1.00 94.31 172 GLY A C 1
ATOM 1294 O O . 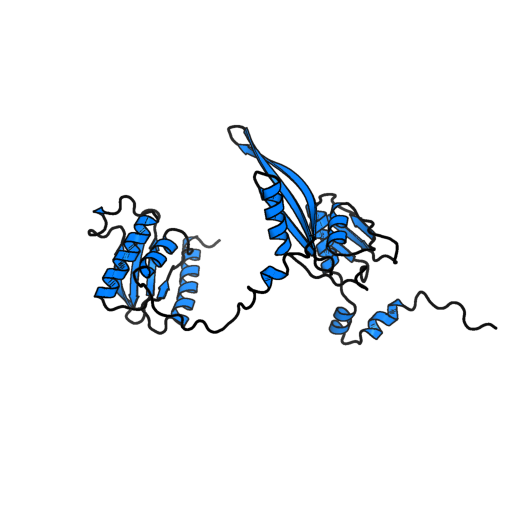GLY A 1 172 ? -2.568 10.938 4.315 1.00 94.31 172 GLY A O 1
ATOM 1295 N N . ASP A 1 173 ? -4.694 10.307 4.695 1.00 91.62 173 ASP A N 1
ATOM 1296 C CA . ASP A 1 173 ? -5.297 11.649 4.687 1.00 91.62 173 ASP A CA 1
ATOM 1297 C C . ASP A 1 173 ? -5.543 12.210 6.097 1.00 91.62 173 ASP A C 1
ATOM 1299 O O . ASP A 1 173 ? -6.205 13.234 6.233 1.00 91.62 173 ASP A O 1
ATOM 1303 N N . GLN A 1 174 ? -5.091 11.514 7.150 1.00 90.69 174 GLN A N 1
ATOM 1304 C CA . GLN A 1 174 ? -5.418 11.791 8.560 1.00 90.69 174 GLN A CA 1
ATOM 1305 C C . GLN A 1 174 ? -6.930 11.851 8.881 1.00 90.69 174 GLN A C 1
ATOM 1307 O O . GLN A 1 174 ? -7.324 12.142 10.005 1.00 90.69 174 GLN A O 1
ATOM 1312 N N . LYS A 1 175 ? -7.803 11.540 7.916 1.00 89.00 175 LYS A N 1
ATOM 1313 C CA . LYS A 1 175 ? -9.272 11.595 8.011 1.00 89.00 175 LYS A CA 1
ATOM 1314 C C . LYS A 1 175 ? -9.871 10.184 7.945 1.00 89.00 175 LYS A C 1
ATOM 1316 O O . LYS A 1 175 ? -11.027 9.977 7.537 1.00 89.00 175 LYS A O 1
ATOM 1321 N N . GLY A 1 176 ? -9.080 9.185 8.341 1.00 88.06 176 GLY A N 1
ATOM 1322 C CA . GLY A 1 176 ? -9.479 7.784 8.378 1.00 88.06 176 GLY A CA 1
ATOM 1323 C C . GLY A 1 176 ? -9.270 7.014 7.070 1.00 88.06 176 GLY A C 1
ATOM 1324 O O . GLY A 1 176 ? -9.836 5.926 6.934 1.00 88.06 176 GLY A O 1
ATOM 1325 N N . ARG A 1 177 ? -8.502 7.520 6.091 1.00 92.56 177 ARG A N 1
ATOM 1326 C CA . ARG A 1 177 ? -8.042 6.730 4.934 1.00 92.56 177 ARG A CA 1
ATOM 1327 C C . ARG A 1 177 ? -6.547 6.456 5.035 1.00 92.56 177 ARG A C 1
ATOM 1329 O O . ARG A 1 177 ? -5.750 7.364 5.237 1.00 92.56 177 ARG A O 1
ATOM 1336 N N . VAL A 1 178 ? -6.164 5.200 4.821 1.00 94.94 178 VAL A N 1
ATOM 1337 C CA . VAL A 1 178 ? -4.755 4.787 4.784 1.00 94.94 178 VAL A CA 1
ATOM 1338 C C . VAL A 1 178 ? -4.513 3.754 3.691 1.00 94.94 178 VAL A C 1
ATOM 1340 O O . VAL A 1 178 ? -5.379 2.940 3.366 1.00 94.94 178 VAL A O 1
ATOM 1343 N N . GLY A 1 179 ? -3.324 3.790 3.112 1.00 95.19 179 GLY A N 1
ATOM 1344 C CA . GLY A 1 179 ? -2.849 2.887 2.077 1.00 95.19 179 GLY A CA 1
ATOM 1345 C C . GLY A 1 179 ? -1.353 2.658 2.236 1.00 95.19 179 GLY A C 1
ATOM 1346 O O . GLY A 1 179 ? -0.655 3.412 2.908 1.00 95.19 179 GLY A O 1
ATOM 1347 N N . PHE A 1 180 ? -0.837 1.603 1.620 1.00 96.00 180 PHE A N 1
ATOM 1348 C CA . PHE A 1 180 ? 0.591 1.303 1.651 1.00 96.00 180 PHE A CA 1
ATOM 1349 C C . PHE A 1 180 ? 1.050 0.853 0.275 1.00 96.00 180 PHE A C 1
ATOM 1351 O O . PHE A 1 180 ? 0.310 0.225 -0.477 1.00 96.00 180 PHE A O 1
ATOM 1358 N N . GLY A 1 181 ? 2.296 1.153 -0.050 1.00 96.06 181 GLY A N 1
ATOM 1359 C CA . GLY A 1 181 ? 2.868 0.850 -1.346 1.00 96.06 181 GLY A CA 1
ATOM 1360 C C . GLY A 1 181 ? 4.301 0.392 -1.200 1.00 96.06 181 GLY A C 1
ATOM 1361 O O . GLY A 1 181 ? 5.029 0.807 -0.297 1.00 96.06 181 GLY A O 1
ATOM 1362 N N . LYS A 1 182 ? 4.711 -0.487 -2.109 1.00 95.25 182 LYS A N 1
ATOM 1363 C CA . LYS A 1 182 ? 6.107 -0.884 -2.252 1.00 95.25 182 LYS A CA 1
ATOM 1364 C C . LYS A 1 182 ? 6.632 -0.357 -3.575 1.00 95.25 182 LYS A C 1
ATOM 1366 O O . LYS A 1 182 ? 5.940 -0.380 -4.580 1.00 95.25 182 LYS A O 1
ATOM 1371 N N . GLY A 1 183 ? 7.873 0.085 -3.599 1.00 95.94 183 GLY A N 1
ATOM 1372 C CA . GLY A 1 183 ? 8.513 0.568 -4.814 1.00 95.94 183 GLY A CA 1
ATOM 1373 C C . GLY A 1 183 ? 9.903 -0.014 -4.925 1.00 95.94 183 GLY A C 1
ATOM 1374 O O . GLY A 1 183 ? 10.585 -0.170 -3.918 1.00 95.94 183 GLY A O 1
ATOM 1375 N N . LYS A 1 184 ? 10.329 -0.354 -6.143 1.00 95.81 184 LYS A N 1
ATOM 1376 C CA . LYS A 1 184 ? 11.715 -0.737 -6.417 1.00 95.81 184 LYS A CA 1
ATOM 1377 C C . LYS A 1 184 ? 12.253 0.055 -7.598 1.00 95.81 184 LYS A C 1
ATOM 1379 O O . LYS A 1 184 ? 11.620 0.108 -8.655 1.00 95.81 184 LYS A O 1
ATOM 1384 N N . ALA A 1 185 ? 13.426 0.644 -7.425 1.00 96.62 185 ALA A N 1
ATOM 1385 C CA . ALA A 1 185 ? 14.123 1.384 -8.469 1.00 96.62 185 ALA A CA 1
ATOM 1386 C C . ALA A 1 185 ? 15.646 1.257 -8.315 1.00 96.62 185 ALA A C 1
ATOM 1388 O O . ALA A 1 185 ? 16.130 0.569 -7.413 1.00 96.62 185 ALA A O 1
ATOM 1389 N N . ARG A 1 186 ? 16.395 1.870 -9.238 1.00 94.12 186 ARG A N 1
ATOM 1390 C CA . ARG A 1 186 ? 17.862 1.956 -9.149 1.00 94.12 186 ARG A CA 1
ATOM 1391 C C . ARG A 1 186 ? 18.309 2.989 -8.121 1.00 94.12 186 ARG A C 1
ATOM 1393 O O . ARG A 1 186 ? 19.312 2.766 -7.460 1.00 94.12 186 ARG A O 1
ATOM 1400 N N . GLU A 1 187 ? 17.518 4.041 -7.945 1.00 95.00 187 GLU A N 1
ATOM 1401 C CA . GLU A 1 187 ? 17.764 5.131 -7.005 1.00 95.00 187 GLU A CA 1
ATOM 1402 C C . GLU A 1 187 ? 16.686 5.177 -5.918 1.00 95.00 187 GLU A C 1
ATOM 1404 O O . GLU A 1 187 ? 15.557 4.712 -6.111 1.00 95.00 187 GLU A O 1
ATOM 1409 N N . VAL A 1 188 ? 17.030 5.750 -4.764 1.00 95.69 188 VAL A N 1
ATOM 1410 C CA . VAL A 1 188 ? 16.118 5.862 -3.618 1.00 95.69 188 VAL A CA 1
ATOM 1411 C C . VAL A 1 188 ? 14.910 6.767 -3.917 1.00 95.69 188 VAL A C 1
ATOM 1413 O O . VAL A 1 188 ? 13.787 6.304 -3.695 1.00 95.69 188 VAL A O 1
ATOM 1416 N N . PRO A 1 189 ? 15.064 7.987 -4.478 1.00 96.00 189 PRO A N 1
ATOM 1417 C CA . PRO A 1 189 ? 13.925 8.879 -4.712 1.00 96.00 189 PRO A CA 1
ATOM 1418 C C . PRO A 1 189 ? 12.903 8.290 -5.692 1.00 96.00 189 PRO A C 1
ATOM 1420 O O . PRO A 1 189 ? 11.694 8.363 -5.465 1.00 96.00 189 PRO A O 1
ATOM 1423 N N . GLU A 1 190 ? 13.368 7.616 -6.748 1.00 95.94 190 GLU A N 1
ATOM 1424 C CA . GLU A 1 190 ? 12.478 6.913 -7.674 1.00 95.94 190 GLU A CA 1
ATOM 1425 C C . GLU A 1 190 ? 11.712 5.764 -7.005 1.00 95.94 190 GLU A C 1
ATOM 1427 O O . GLU A 1 190 ? 10.548 5.516 -7.338 1.00 95.94 190 GLU A O 1
ATOM 1432 N N . ALA A 1 191 ? 12.358 5.028 -6.094 1.00 96.88 191 ALA A N 1
ATOM 1433 C CA . ALA A 1 191 ? 11.718 3.929 -5.379 1.00 96.88 191 ALA A CA 1
ATOM 1434 C C . ALA A 1 191 ? 10.602 4.455 -4.469 1.00 96.88 191 ALA A C 1
ATOM 1436 O O . ALA A 1 191 ? 9.505 3.894 -4.482 1.00 96.88 191 ALA A O 1
ATOM 1437 N N . ILE A 1 192 ? 10.854 5.556 -3.755 1.00 95.75 192 ILE A N 1
ATOM 1438 C CA . ILE A 1 192 ? 9.861 6.235 -2.912 1.00 95.75 192 ILE A CA 1
ATOM 1439 C C . ILE A 1 192 ? 8.696 6.732 -3.772 1.00 95.75 192 ILE A C 1
ATOM 1441 O O . ILE A 1 192 ? 7.551 6.392 -3.493 1.00 95.75 192 ILE A O 1
ATOM 1445 N N . ARG A 1 193 ? 8.966 7.422 -4.888 1.00 94.88 193 ARG A N 1
ATOM 1446 C CA . ARG A 1 193 ? 7.917 7.919 -5.796 1.00 94.88 193 ARG A CA 1
ATOM 1447 C C . ARG A 1 193 ? 7.016 6.798 -6.324 1.00 94.88 193 ARG A C 1
ATOM 1449 O O . ARG A 1 193 ? 5.796 6.958 -6.365 1.00 94.88 193 ARG A O 1
ATOM 1456 N N . LYS A 1 194 ? 7.596 5.657 -6.719 1.00 95.44 194 LYS A N 1
ATOM 1457 C CA . LYS A 1 194 ? 6.833 4.470 -7.153 1.00 95.44 194 LYS A CA 1
ATOM 1458 C C . LYS A 1 194 ? 5.994 3.896 -6.009 1.00 95.44 194 LYS A C 1
ATOM 1460 O O . LYS A 1 194 ? 4.835 3.555 -6.234 1.00 95.44 194 LYS A O 1
ATOM 1465 N N . ALA A 1 195 ? 6.554 3.833 -4.800 1.00 96.25 195 ALA A N 1
ATOM 1466 C CA . ALA A 1 195 ? 5.848 3.361 -3.614 1.00 96.25 195 ALA A CA 1
ATOM 1467 C C . ALA A 1 195 ? 4.662 4.272 -3.252 1.00 96.25 195 ALA A C 1
ATOM 1469 O O . ALA A 1 195 ? 3.554 3.765 -3.099 1.00 96.25 195 ALA A O 1
ATOM 1470 N N . SER A 1 196 ? 4.844 5.597 -3.209 1.00 94.62 196 SER A N 1
ATOM 1471 C CA . SER A 1 196 ? 3.766 6.562 -2.936 1.00 94.62 196 SER A CA 1
ATOM 1472 C C . SER A 1 196 ? 2.631 6.463 -3.961 1.00 94.62 196 SER A C 1
ATOM 1474 O O . SER A 1 196 ? 1.455 6.468 -3.603 1.00 94.62 196 SER A O 1
ATOM 1476 N N . GLN A 1 197 ? 2.952 6.305 -5.250 1.00 93.69 197 GLN A N 1
ATOM 1477 C CA . GLN A 1 197 ? 1.934 6.128 -6.293 1.00 93.69 197 GLN A CA 1
ATOM 1478 C C . GLN A 1 197 ? 1.151 4.816 -6.150 1.00 93.69 197 GLN A C 1
ATOM 1480 O O . GLN A 1 197 ? -0.053 4.793 -6.411 1.00 93.69 197 GLN A O 1
ATOM 1485 N N . GLU A 1 198 ? 1.813 3.723 -5.759 1.00 94.50 198 GLU A N 1
ATOM 1486 C CA . GLU A 1 198 ? 1.136 2.457 -5.462 1.00 94.50 198 GLU A CA 1
ATOM 1487 C C . GLU A 1 198 ? 0.241 2.593 -4.222 1.00 94.50 198 GLU A C 1
ATOM 1489 O O . GLU A 1 198 ? -0.914 2.170 -4.257 1.00 94.50 198 GLU A O 1
ATOM 1494 N N . ALA A 1 199 ? 0.727 3.261 -3.173 1.00 94.38 199 ALA A N 1
ATOM 1495 C CA . ALA A 1 199 ? -0.009 3.474 -1.932 1.00 94.38 199 ALA A CA 1
ATOM 1496 C C . ALA A 1 199 ? -1.316 4.246 -2.158 1.00 94.38 199 ALA A C 1
ATOM 1498 O O . ALA A 1 199 ? -2.372 3.776 -1.729 1.00 94.38 199 ALA A O 1
ATOM 1499 N N . LYS A 1 200 ? -1.273 5.346 -2.926 1.00 91.75 200 LYS A N 1
ATOM 1500 C CA . LYS A 1 200 ? -2.453 6.163 -3.275 1.00 91.75 200 LYS A CA 1
ATOM 1501 C C . LYS A 1 200 ? -3.550 5.366 -3.993 1.00 91.75 200 LYS A C 1
ATOM 1503 O O . LYS A 1 200 ? -4.730 5.648 -3.829 1.00 91.75 200 LYS A O 1
ATOM 1508 N N . ARG A 1 201 ? -3.193 4.319 -4.748 1.00 90.50 201 ARG A N 1
ATOM 1509 C CA . ARG A 1 201 ? -4.172 3.430 -5.412 1.00 90.50 201 ARG A CA 1
ATOM 1510 C C . ARG A 1 201 ? -4.835 2.432 -4.462 1.00 90.50 201 ARG A C 1
ATOM 1512 O O . ARG A 1 201 ? -5.848 1.841 -4.820 1.00 90.50 201 ARG A O 1
ATOM 1519 N N . SER A 1 202 ? -4.245 2.209 -3.292 1.00 89.06 202 SER A N 1
ATOM 1520 C CA . SER A 1 202 ? -4.636 1.176 -2.326 1.00 89.06 202 SER A CA 1
ATOM 1521 C C . SER A 1 202 ? -5.293 1.734 -1.060 1.00 89.06 202 SER A C 1
ATOM 1523 O O . SER A 1 202 ? -5.340 1.038 -0.048 1.00 89.06 202 SER A O 1
ATOM 1525 N N . LEU A 1 203 ? -5.782 2.978 -1.104 1.00 91.56 203 LEU A N 1
ATOM 1526 C CA . LEU A 1 203 ? -6.411 3.638 0.038 1.00 91.56 203 LEU A CA 1
ATOM 1527 C C . LEU A 1 203 ? -7.661 2.880 0.501 1.00 91.56 203 LEU A C 1
ATOM 1529 O O . LEU A 1 203 ? -8.545 2.535 -0.284 1.00 91.56 203 LEU A O 1
ATOM 1533 N N . VAL A 1 204 ? -7.733 2.647 1.805 1.00 92.00 204 VAL A N 1
ATOM 1534 C CA . VAL A 1 204 ? -8.837 1.979 2.491 1.00 92.00 204 VAL A CA 1
ATOM 1535 C C . VAL A 1 204 ? -9.381 2.934 3.539 1.00 92.00 204 VAL A C 1
ATOM 1537 O O . VAL A 1 204 ? -8.612 3.520 4.298 1.00 92.00 204 VAL A O 1
ATOM 1540 N N . ARG A 1 205 ? -10.708 3.073 3.599 1.00 91.31 205 ARG A N 1
ATOM 1541 C CA . ARG A 1 205 ? -11.383 3.846 4.644 1.00 91.31 205 ARG A CA 1
ATOM 1542 C C . ARG A 1 205 ? -11.628 2.974 5.871 1.00 91.31 205 ARG A C 1
ATOM 1544 O O . ARG A 1 205 ? -12.236 1.912 5.751 1.00 91.31 205 ARG A O 1
ATOM 1551 N N . ILE A 1 206 ? -11.184 3.445 7.029 1.00 92.25 206 ILE A N 1
ATOM 1552 C CA . ILE A 1 206 ? -11.312 2.770 8.321 1.00 92.25 206 ILE A CA 1
ATOM 1553 C C . ILE A 1 206 ? -12.278 3.572 9.202 1.00 92.25 206 ILE A C 1
ATOM 1555 O O . ILE A 1 206 ? -12.173 4.799 9.270 1.00 92.25 206 ILE A O 1
ATOM 1559 N N . PRO A 1 207 ? -13.243 2.914 9.866 1.00 90.50 207 PRO A N 1
ATOM 1560 C CA . PRO A 1 207 ? -14.137 3.588 10.795 1.00 90.50 207 PRO A CA 1
ATOM 1561 C C . PRO A 1 207 ? -13.406 3.929 12.099 1.00 90.50 207 PRO A C 1
ATOM 1563 O O . PRO A 1 207 ? -12.987 3.034 12.831 1.00 90.50 207 PRO A O 1
ATOM 1566 N N . LEU A 1 208 ? -13.288 5.217 12.410 1.00 89.88 208 LEU A N 1
ATOM 1567 C CA . LEU A 1 208 ? -12.704 5.699 13.662 1.00 89.88 208 LEU A CA 1
ATOM 1568 C C . LEU A 1 208 ? -13.794 6.156 14.632 1.00 89.88 208 LEU A C 1
ATOM 1570 O O . LEU A 1 208 ? -14.792 6.763 14.235 1.00 89.88 208 LEU A O 1
ATOM 1574 N N . ARG A 1 209 ? -13.581 5.890 15.921 1.00 86.75 209 ARG A N 1
ATOM 1575 C CA . ARG A 1 209 ? -14.403 6.415 17.009 1.00 86.75 209 ARG A CA 1
ATOM 1576 C C . ARG A 1 209 ? -13.952 7.837 17.317 1.00 86.75 209 ARG A C 1
ATOM 1578 O O . ARG A 1 209 ? -12.774 8.039 17.598 1.00 86.75 209 ARG A O 1
ATOM 1585 N N . GLU A 1 210 ? -14.884 8.792 17.257 1.00 83.06 210 GLU A N 1
ATOM 1586 C CA . GLU A 1 210 ? -14.629 10.219 17.552 1.00 83.06 210 GLU A CA 1
ATOM 1587 C C . GLU A 1 210 ? -13.493 10.819 16.695 1.00 83.06 210 GLU A C 1
ATOM 1589 O O . GLU A 1 210 ? -12.894 11.820 17.059 1.00 83.06 210 GLU A O 1
ATOM 1594 N N . GLY A 1 211 ? -13.145 10.170 15.576 1.00 82.56 211 GLY A N 1
ATOM 1595 C CA . GLY A 1 211 ? -11.965 10.517 14.778 1.00 82.56 211 GLY A CA 1
ATOM 1596 C C . GLY A 1 211 ? -10.617 10.241 15.458 1.00 82.56 211 GLY A C 1
ATOM 1597 O O . GLY A 1 211 ? -9.594 10.517 14.852 1.00 82.56 211 GLY A O 1
ATOM 1598 N N . ARG A 1 212 ? -10.594 9.676 16.675 1.00 88.69 212 ARG A N 1
ATOM 1599 C CA . ARG A 1 212 ? -9.402 9.615 17.538 1.00 88.69 212 ARG A CA 1
ATOM 1600 C C . ARG A 1 212 ? -8.892 8.203 17.827 1.00 88.69 212 ARG A C 1
ATOM 1602 O O . ARG A 1 212 ? -7.681 7.997 17.871 1.00 88.69 212 ARG A O 1
ATOM 1609 N N . THR A 1 213 ? -9.791 7.241 18.060 1.00 91.50 213 THR A N 1
ATOM 1610 C CA . THR A 1 213 ? -9.434 5.882 18.523 1.00 91.50 213 THR A CA 1
ATOM 1611 C C . THR A 1 213 ? -10.237 4.776 17.822 1.00 91.50 213 THR A C 1
ATOM 1613 O O . THR A 1 213 ? -11.094 5.032 16.971 1.00 91.50 213 THR A O 1
ATOM 1616 N N . LEU A 1 214 ? -9.951 3.517 18.159 1.00 91.25 214 LEU A N 1
ATOM 1617 C CA . LEU A 1 214 ? -10.629 2.332 17.630 1.00 91.25 214 LEU A CA 1
ATOM 1618 C C . LEU A 1 214 ? -11.965 2.071 18.346 1.00 91.25 214 LEU A C 1
ATOM 1620 O O . LEU A 1 214 ? -12.184 2.442 19.499 1.00 91.25 214 LEU A O 1
ATOM 1624 N N . HIS A 1 215 ? -12.889 1.394 17.664 1.00 89.38 215 HIS A N 1
ATOM 1625 C CA . HIS A 1 215 ? -14.192 1.044 18.235 1.00 89.38 215 HIS A CA 1
ATOM 1626 C C . HIS A 1 215 ? -14.095 -0.110 19.239 1.00 89.38 215 HIS A C 1
ATOM 1628 O O . HIS A 1 215 ? -14.777 -0.071 20.260 1.00 89.38 215 HIS A O 1
ATOM 1634 N N . HIS A 1 216 ? -13.281 -1.121 18.959 1.00 89.75 216 HIS A N 1
ATOM 1635 C CA . HIS A 1 216 ? -13.056 -2.290 19.805 1.00 89.75 216 HIS A CA 1
ATOM 1636 C C . HIS A 1 216 ? -11.670 -2.860 19.524 1.00 89.75 216 HIS A C 1
ATOM 1638 O O . HIS A 1 216 ? -11.031 -2.496 18.533 1.00 89.75 216 HIS A O 1
ATOM 1644 N N . ASP A 1 217 ? -11.238 -3.761 20.394 1.00 93.75 217 ASP A N 1
ATOM 1645 C CA . ASP A 1 217 ? -9.977 -4.465 20.247 1.00 93.75 217 ASP A CA 1
ATOM 1646 C C . ASP A 1 217 ? -10.059 -5.437 19.070 1.00 93.75 217 ASP A C 1
ATOM 1648 O O . ASP A 1 217 ? -11.025 -6.189 18.923 1.00 93.75 217 ASP A O 1
ATOM 1652 N N . VAL A 1 218 ? -9.039 -5.414 18.218 1.00 93.81 218 VAL A N 1
ATOM 1653 C CA . VAL A 1 218 ? -8.977 -6.223 17.000 1.00 93.81 218 VAL A CA 1
ATOM 1654 C C . VAL A 1 218 ? -7.618 -6.885 16.875 1.00 93.81 218 VAL A C 1
ATOM 1656 O O . VAL A 1 218 ? -6.577 -6.297 17.162 1.00 93.81 218 VAL A O 1
ATOM 1659 N N . ALA A 1 219 ? -7.618 -8.124 16.400 1.00 94.12 219 ALA A N 1
ATOM 1660 C CA . ALA A 1 219 ? -6.406 -8.823 16.010 1.00 94.12 219 ALA A CA 1
ATOM 1661 C C . ALA A 1 219 ? -6.352 -8.930 14.484 1.00 94.12 219 ALA A C 1
ATOM 1663 O O . ALA A 1 219 ? -7.369 -9.173 13.838 1.00 94.12 219 ALA A O 1
ATOM 1664 N N . GLY A 1 220 ? -5.163 -8.768 13.910 1.00 94.69 220 GLY A N 1
ATOM 1665 C CA . GLY A 1 220 ? -4.910 -8.970 12.486 1.00 94.69 220 GLY A CA 1
ATOM 1666 C C . GLY A 1 220 ? -3.767 -9.939 12.261 1.00 94.69 220 GLY A C 1
ATOM 1667 O O . GLY A 1 220 ? -2.802 -10.001 13.037 1.00 94.69 220 GLY A O 1
ATOM 1668 N N . ARG A 1 221 ? -3.862 -10.701 11.172 1.00 93.88 221 ARG A N 1
ATOM 1669 C CA . ARG A 1 221 ? -2.839 -11.676 10.807 1.00 93.88 221 ARG A CA 1
ATOM 1670 C C . ARG A 1 221 ? -2.566 -11.623 9.317 1.00 93.88 221 ARG A C 1
ATOM 1672 O O . ARG A 1 221 ? -3.437 -11.883 8.500 1.00 93.88 221 ARG A O 1
ATOM 1679 N N . TRP A 1 222 ? -1.303 -11.413 8.967 1.00 93.56 222 TRP A N 1
ATOM 1680 C CA . TRP A 1 222 ? -0.846 -11.534 7.589 1.00 93.56 222 TRP A CA 1
ATOM 1681 C C . TRP A 1 222 ? 0.432 -12.366 7.510 1.00 93.56 222 TRP A C 1
ATOM 1683 O O . TRP A 1 222 ? 1.503 -11.943 7.954 1.00 93.56 222 TRP A O 1
ATOM 1693 N N . GLY A 1 223 ? 0.324 -13.571 6.944 1.00 90.81 223 GLY A N 1
ATOM 1694 C CA . GLY A 1 223 ? 1.414 -14.547 6.944 1.00 90.81 223 GLY A CA 1
ATOM 1695 C C . GLY A 1 223 ? 1.884 -14.854 8.372 1.00 90.81 223 GLY A C 1
ATOM 1696 O O . GLY A 1 223 ? 1.117 -15.376 9.186 1.00 90.81 223 GLY A O 1
ATOM 1697 N N . ALA A 1 224 ? 3.139 -14.500 8.672 1.00 91.69 224 ALA A N 1
ATOM 1698 C CA . ALA A 1 224 ? 3.752 -14.624 10.000 1.00 91.69 224 ALA A CA 1
ATOM 1699 C C . ALA A 1 224 ? 3.615 -13.362 10.883 1.00 91.69 224 ALA A C 1
ATOM 1701 O O . ALA A 1 224 ? 4.008 -13.378 12.050 1.00 91.69 224 ALA A O 1
ATOM 1702 N N . GLY A 1 225 ? 3.094 -12.253 10.348 1.00 92.19 225 GLY A N 1
ATOM 1703 C CA . GLY A 1 225 ? 2.797 -11.052 11.130 1.00 92.19 225 GLY A CA 1
ATOM 1704 C C . GLY A 1 225 ? 1.501 -11.243 11.912 1.00 92.19 225 GLY A C 1
ATOM 1705 O O . GLY A 1 225 ? 0.457 -11.463 11.302 1.00 92.19 225 GLY A O 1
ATOM 1706 N N . LYS A 1 226 ? 1.572 -11.168 13.244 1.00 94.75 226 LYS A N 1
ATOM 1707 C CA . LYS A 1 226 ? 0.419 -11.198 14.156 1.00 94.75 226 LYS A CA 1
ATOM 1708 C C . LYS A 1 226 ? 0.410 -9.888 14.931 1.00 94.75 226 LYS A C 1
ATOM 1710 O O . LYS A 1 226 ? 1.387 -9.600 15.617 1.00 94.75 226 LYS A O 1
ATOM 1715 N N . VAL A 1 227 ? -0.654 -9.108 14.810 1.00 95.38 227 VAL A N 1
ATOM 1716 C CA . VAL A 1 227 ? -0.779 -7.798 15.458 1.00 95.38 227 VAL A CA 1
ATOM 1717 C C . VAL A 1 227 ? -2.064 -7.770 16.267 1.00 95.38 227 VAL A C 1
ATOM 1719 O O . VAL A 1 227 ? -3.106 -8.204 15.786 1.00 95.38 227 VAL A O 1
ATOM 1722 N N . VAL A 1 228 ? -1.983 -7.250 17.485 1.00 95.00 228 VAL A N 1
ATOM 1723 C CA . VAL A 1 228 ? -3.140 -6.970 18.335 1.00 95.00 228 VAL A CA 1
ATOM 1724 C C . VAL A 1 228 ? -3.227 -5.466 18.519 1.00 95.00 228 VAL A C 1
ATOM 1726 O O . VAL A 1 228 ? -2.233 -4.831 18.875 1.00 95.00 228 VAL A O 1
ATOM 1729 N N . LEU A 1 229 ? -4.405 -4.916 18.250 1.00 95.12 229 LEU A N 1
ATOM 1730 C CA . LEU A 1 229 ? -4.748 -3.516 18.432 1.00 95.12 229 LEU A CA 1
ATOM 1731 C C . LEU A 1 229 ? -5.797 -3.415 19.528 1.00 95.12 229 LEU A C 1
ATOM 1733 O O . LEU A 1 229 ? -6.789 -4.144 19.505 1.00 95.12 229 LEU A O 1
ATOM 1737 N N . ARG A 1 230 ? -5.585 -2.495 20.460 1.00 93.62 230 ARG A N 1
ATOM 1738 C CA . ARG A 1 230 ? -6.529 -2.185 21.523 1.00 93.62 230 ARG A CA 1
ATOM 1739 C C . ARG A 1 230 ? -6.934 -0.724 21.469 1.00 93.62 230 ARG A C 1
ATOM 1741 O O . ARG A 1 230 ? -6.100 0.147 21.200 1.00 93.62 230 ARG A O 1
ATOM 1748 N N . ALA A 1 231 ? -8.217 -0.475 21.705 1.00 91.94 231 ALA A N 1
ATOM 1749 C CA . ALA A 1 231 ? -8.719 0.883 21.864 1.00 91.94 231 ALA A CA 1
ATOM 1750 C C . ALA A 1 231 ? -8.164 1.486 23.162 1.00 91.94 231 ALA A C 1
ATOM 1752 O O . ALA A 1 231 ? -7.975 0.774 24.147 1.00 91.94 231 ALA A O 1
ATOM 1753 N N . ALA A 1 232 ? -7.903 2.793 23.160 1.00 91.88 232 ALA A N 1
ATOM 1754 C CA . ALA A 1 232 ? -7.277 3.472 24.288 1.00 91.88 232 ALA A CA 1
ATOM 1755 C C . ALA A 1 232 ? -8.074 4.720 24.722 1.00 91.88 232 ALA A C 1
ATOM 1757 O O . ALA A 1 232 ? -8.664 5.402 23.869 1.00 91.88 232 ALA A O 1
ATOM 1758 N N . PRO A 1 233 ? -8.107 5.039 26.030 1.00 90.25 233 PRO A N 1
ATOM 1759 C CA . PRO A 1 233 ? -8.651 6.299 26.539 1.00 90.25 233 PRO A CA 1
ATOM 1760 C C . PRO A 1 233 ? -7.928 7.530 25.958 1.00 90.25 233 PRO A C 1
ATOM 1762 O O . PRO A 1 233 ? -6.818 7.402 25.431 1.00 90.25 233 PRO A O 1
ATOM 1765 N N . PRO A 1 234 ? -8.548 8.723 26.009 1.00 91.31 234 PRO A N 1
ATOM 1766 C CA . PRO A 1 234 ? -7.885 9.964 25.601 1.00 91.31 234 PRO A CA 1
ATOM 1767 C C . PRO A 1 234 ? -6.623 10.231 26.424 1.00 91.31 234 PRO A C 1
ATOM 1769 O O . PRO A 1 234 ? -6.619 10.021 27.632 1.00 91.31 234 PRO A O 1
ATOM 1772 N N . GLY A 1 235 ? -5.561 10.686 25.753 1.00 90.88 235 GLY A N 1
ATOM 1773 C CA . GLY A 1 235 ? -4.281 11.033 26.381 1.00 90.88 235 GLY A CA 1
ATOM 1774 C C . GLY A 1 235 ? -3.259 9.892 26.441 1.00 90.88 235 GLY A C 1
ATOM 1775 O O . GLY A 1 235 ? -2.172 10.083 26.973 1.00 90.88 235 GLY A O 1
ATOM 1776 N N . THR A 1 236 ? -3.567 8.721 25.875 1.00 92.12 236 THR A N 1
ATOM 1777 C CA . THR A 1 236 ? -2.640 7.574 25.828 1.00 92.12 236 THR A CA 1
ATOM 1778 C C . THR A 1 236 ? -1.559 7.747 24.755 1.00 92.12 236 THR A C 1
ATOM 1780 O O . THR A 1 236 ? -0.441 7.251 24.900 1.00 92.12 236 THR A O 1
ATOM 1783 N N . GLY A 1 237 ? -1.881 8.426 23.653 1.00 92.88 237 GLY A N 1
ATOM 1784 C CA . GLY A 1 237 ? -1.002 8.532 22.493 1.00 92.88 237 GLY A CA 1
ATOM 1785 C C . GLY A 1 237 ? -0.880 7.228 21.687 1.00 92.88 237 GLY A C 1
ATOM 1786 O O . GLY A 1 237 ? -1.552 6.219 21.934 1.00 92.88 237 GLY A O 1
ATOM 1787 N N . ILE A 1 238 ? 0.011 7.239 20.688 1.00 95.00 238 ILE A N 1
ATOM 1788 C CA . ILE A 1 238 ? 0.263 6.088 19.806 1.00 95.00 238 ILE A CA 1
ATOM 1789 C C . ILE A 1 238 ? 1.376 5.204 20.390 1.00 95.00 238 ILE A C 1
ATOM 1791 O O . ILE A 1 238 ? 2.577 5.427 20.162 1.00 95.00 238 ILE A O 1
ATOM 1795 N N . ILE A 1 239 ? 0.979 4.129 21.071 1.00 95.38 239 ILE A N 1
ATOM 1796 C CA . ILE A 1 239 ? 1.893 3.102 21.584 1.00 95.38 239 ILE A CA 1
ATOM 1797 C C . ILE A 1 239 ? 1.939 1.951 20.581 1.00 95.38 239 ILE A C 1
ATOM 1799 O O . ILE A 1 239 ? 1.140 1.019 20.624 1.00 95.38 239 ILE A O 1
ATOM 1803 N N . ALA A 1 240 ? 2.879 2.026 19.640 1.00 94.12 240 ALA A N 1
ATOM 1804 C CA . ALA A 1 240 ? 3.028 1.037 18.580 1.00 94.12 240 ALA A CA 1
ATOM 1805 C C . ALA A 1 240 ? 4.488 0.906 18.127 1.00 94.12 240 ALA A C 1
ATOM 1807 O O . ALA A 1 240 ? 5.275 1.849 18.213 1.00 94.12 240 ALA A O 1
ATOM 1808 N N . GLY A 1 241 ? 4.848 -0.263 17.589 1.00 91.94 241 GLY A N 1
ATOM 1809 C CA . GLY A 1 241 ? 6.134 -0.451 16.908 1.00 91.94 241 GLY A CA 1
ATOM 1810 C C . GLY A 1 241 ? 6.240 0.418 15.649 1.00 91.94 241 GLY A C 1
ATOM 1811 O O . GLY A 1 241 ? 5.225 0.681 15.009 1.00 91.94 241 GLY A O 1
ATOM 1812 N N . GLY A 1 242 ? 7.455 0.827 15.265 1.00 92.81 242 GLY A N 1
ATOM 1813 C CA . GLY A 1 242 ? 7.704 1.832 14.214 1.00 92.81 242 GLY A CA 1
ATOM 1814 C C . GLY A 1 242 ? 6.856 1.685 12.937 1.00 92.81 242 GLY A C 1
ATOM 1815 O O . GLY A 1 242 ? 6.161 2.632 12.571 1.00 92.81 242 GLY A O 1
ATOM 1816 N N . PRO A 1 243 ? 6.806 0.500 12.296 1.00 94.44 243 PRO A N 1
ATOM 1817 C CA . PRO A 1 243 ? 5.991 0.306 11.094 1.00 94.44 243 PRO A CA 1
ATOM 1818 C C . PRO A 1 243 ? 4.483 0.458 11.312 1.00 94.44 243 PRO A C 1
ATOM 1820 O O . PRO A 1 243 ? 3.784 0.916 10.418 1.00 94.44 243 PRO A O 1
ATOM 1823 N N . MET A 1 244 ? 3.978 0.094 12.493 1.00 94.44 244 MET A N 1
ATOM 1824 C CA . MET A 1 244 ? 2.566 0.261 12.849 1.00 94.44 244 MET A CA 1
ATOM 1825 C C . MET A 1 244 ? 2.266 1.714 13.220 1.00 94.44 244 MET A C 1
ATOM 1827 O O . MET A 1 244 ? 1.239 2.246 12.816 1.00 94.44 244 MET A O 1
ATOM 1831 N N . ARG A 1 245 ? 3.192 2.382 13.922 1.00 95.44 245 ARG A N 1
ATOM 1832 C CA . ARG A 1 245 ? 3.094 3.808 14.252 1.00 95.44 245 ARG A CA 1
ATOM 1833 C C . ARG A 1 245 ? 2.940 4.660 12.993 1.00 95.44 245 ARG A C 1
ATOM 1835 O O . ARG A 1 245 ? 2.032 5.478 12.947 1.00 95.44 245 ARG A O 1
ATOM 1842 N N . ALA A 1 246 ? 3.722 4.395 11.946 1.00 95.56 246 ALA A N 1
ATOM 1843 C CA . ALA A 1 246 ? 3.579 5.091 10.664 1.00 95.56 246 ALA A CA 1
ATOM 1844 C C . ALA A 1 246 ? 2.170 4.943 10.050 1.00 95.56 246 ALA A C 1
ATOM 1846 O O . ALA A 1 246 ? 1.662 5.878 9.433 1.00 95.56 246 ALA A O 1
ATOM 1847 N N . VAL A 1 247 ? 1.516 3.789 10.240 1.00 95.44 247 VAL A N 1
ATOM 1848 C CA . VAL A 1 247 ? 0.125 3.559 9.810 1.00 95.44 247 VAL A CA 1
ATOM 1849 C C . VAL A 1 247 ? -0.859 4.369 10.650 1.00 95.44 247 VAL A C 1
ATOM 1851 O O . VAL A 1 247 ? -1.763 4.970 10.085 1.00 95.44 247 VAL A O 1
ATOM 1854 N N . PHE A 1 248 ? -0.690 4.431 11.971 1.00 94.88 248 PHE A N 1
ATOM 1855 C CA . PHE A 1 248 ? -1.595 5.197 12.837 1.00 94.88 248 PHE A CA 1
ATOM 1856 C C . PHE A 1 248 ? -1.462 6.710 12.659 1.00 94.88 248 PHE A C 1
ATOM 1858 O O . PHE A 1 248 ? -2.481 7.391 12.572 1.00 94.88 248 PHE A O 1
ATOM 1865 N N . GLU A 1 249 ? -0.235 7.214 12.509 1.00 93.81 249 GLU A N 1
ATOM 1866 C CA . GLU A 1 249 ? 0.026 8.630 12.230 1.00 93.81 249 GLU A CA 1
ATOM 1867 C C . GLU A 1 249 ? -0.615 9.073 10.910 1.00 93.81 249 GLU A C 1
ATOM 1869 O O . GLU A 1 249 ? -1.300 10.087 10.859 1.00 93.81 249 GLU A O 1
ATOM 1874 N N . THR A 1 250 ? -0.438 8.294 9.838 1.00 93.56 250 THR A N 1
ATOM 1875 C CA . THR A 1 250 ? -1.016 8.617 8.517 1.00 93.56 250 THR A CA 1
ATOM 1876 C C . THR A 1 250 ? -2.533 8.435 8.475 1.00 93.56 250 THR A C 1
ATOM 1878 O O . THR A 1 250 ? -3.216 9.127 7.721 1.00 93.56 250 THR A O 1
ATOM 1881 N N . LEU A 1 251 ? -3.075 7.530 9.296 1.00 92.94 251 LEU A N 1
ATOM 1882 C CA . LEU A 1 251 ? -4.514 7.324 9.439 1.00 92.94 251 LEU A CA 1
ATOM 1883 C C . LEU A 1 251 ? -5.211 8.467 10.197 1.00 92.94 251 LEU A C 1
ATOM 1885 O O . LEU A 1 251 ? -6.397 8.698 9.952 1.00 92.94 251 LEU A O 1
ATOM 1889 N N . GLY A 1 252 ? -4.489 9.163 11.083 1.00 90.94 252 GLY A N 1
ATOM 1890 C CA . GLY A 1 252 ? -5.031 10.194 11.978 1.00 90.94 252 GLY A CA 1
ATOM 1891 C C . GLY A 1 252 ? -5.520 9.651 13.325 1.00 90.94 252 GLY A C 1
ATOM 1892 O O . GLY A 1 252 ? -6.392 10.236 13.951 1.00 90.94 252 GLY A O 1
ATOM 1893 N N . VAL A 1 253 ? -5.008 8.499 13.770 1.00 92.38 253 VAL A N 1
ATOM 1894 C CA . VAL A 1 253 ? -5.330 7.948 15.097 1.00 92.38 253 VAL A CA 1
ATOM 1895 C C . VAL A 1 253 ? -4.405 8.575 16.125 1.00 92.38 253 VAL A C 1
ATOM 1897 O O . VAL A 1 253 ? -3.190 8.488 15.979 1.00 92.38 253 VAL A O 1
ATOM 1900 N N . HIS A 1 254 ? -4.970 9.137 17.189 1.00 91.06 254 HIS A N 1
ATOM 1901 C CA . HIS A 1 254 ? -4.179 9.747 18.257 1.00 91.06 254 HIS A CA 1
ATOM 1902 C C . HIS A 1 254 ? -3.909 8.774 19.402 1.00 91.06 254 HIS A C 1
ATOM 1904 O O . HIS A 1 254 ? -2.821 8.800 19.965 1.00 91.06 254 HIS A O 1
ATOM 1910 N N . ASP A 1 255 ? -4.853 7.878 19.710 1.00 94.12 255 ASP A N 1
ATOM 1911 C CA . ASP A 1 255 ? -4.751 6.992 20.871 1.00 94.12 255 ASP A CA 1
ATOM 1912 C C . ASP A 1 255 ? -5.041 5.541 20.503 1.00 94.12 255 ASP A C 1
ATOM 1914 O O . ASP A 1 255 ? -6.169 5.165 20.154 1.00 94.12 255 ASP A O 1
ATOM 1918 N N . VAL A 1 256 ? -4.006 4.710 20.597 1.00 94.25 256 VAL A N 1
ATOM 1919 C CA . VAL A 1 256 ? -4.078 3.276 20.316 1.00 94.25 256 VAL A CA 1
ATOM 1920 C C . VAL A 1 256 ? -2.911 2.554 20.973 1.00 94.25 256 VAL A C 1
ATOM 1922 O O . VAL A 1 256 ? -1.774 3.029 20.954 1.00 94.25 256 VAL A O 1
ATOM 1925 N N . VAL A 1 257 ? -3.187 1.362 21.499 1.00 95.38 257 VAL A N 1
ATOM 1926 C CA . VAL A 1 257 ? -2.149 0.447 21.977 1.00 95.38 257 VAL A CA 1
ATOM 1927 C C . VAL A 1 257 ? -2.054 -0.721 21.010 1.00 95.38 257 VAL A C 1
ATOM 1929 O O . VAL A 1 257 ? -3.022 -1.444 20.787 1.00 95.38 257 VAL A O 1
ATOM 1932 N N . ALA A 1 258 ? -0.882 -0.914 20.417 1.00 95.38 258 ALA A N 1
ATOM 1933 C CA . ALA A 1 258 ? -0.648 -1.935 19.410 1.00 95.38 258 ALA A CA 1
ATOM 1934 C C . ALA A 1 258 ? 0.623 -2.730 19.704 1.00 95.38 258 ALA A C 1
ATOM 1936 O O . ALA A 1 258 ? 1.712 -2.173 19.874 1.00 95.38 258 ALA A O 1
ATOM 1937 N N . LYS A 1 259 ? 0.512 -4.059 19.671 1.00 94.94 259 LYS A N 1
ATOM 1938 C CA . LYS A 1 259 ? 1.651 -4.965 19.844 1.00 94.94 259 LYS A CA 1
ATOM 1939 C C . LYS A 1 259 ? 1.720 -5.969 18.700 1.00 94.94 259 LYS A C 1
ATOM 1941 O O . LYS A 1 259 ? 0.721 -6.583 18.332 1.00 94.94 259 LYS A O 1
ATOM 1946 N N . SER A 1 260 ? 2.925 -6.160 18.162 1.00 94.12 260 SER A N 1
ATOM 1947 C CA . SER A 1 260 ? 3.227 -7.303 17.298 1.00 94.12 260 SER A CA 1
ATOM 1948 C C . SER A 1 260 ? 3.616 -8.490 18.179 1.00 94.12 260 SER A C 1
ATOM 1950 O O . SER A 1 260 ? 4.525 -8.371 19.000 1.00 94.12 260 SER A O 1
ATOM 1952 N N . LEU A 1 261 ? 2.912 -9.610 18.018 1.00 92.00 261 LEU A N 1
ATOM 1953 C CA . LEU A 1 261 ? 3.135 -10.878 18.729 1.00 92.00 261 LEU A CA 1
ATOM 1954 C C . LEU A 1 261 ? 3.830 -11.927 17.844 1.00 92.00 261 LEU A C 1
ATOM 1956 O O . LEU A 1 261 ? 3.915 -13.097 18.206 1.00 92.00 261 LEU A O 1
ATOM 1960 N N . GLY A 1 262 ? 4.242 -11.545 16.636 1.00 87.94 262 GLY A N 1
ATOM 1961 C CA . GLY A 1 262 ? 4.821 -12.456 15.653 1.00 87.94 262 GLY A CA 1
ATOM 1962 C C . GLY A 1 262 ? 6.051 -11.859 14.987 1.00 87.94 262 GLY A C 1
ATOM 1963 O O . GLY A 1 262 ? 6.963 -11.373 15.645 1.00 87.94 262 GLY A O 1
ATOM 1964 N N . SER A 1 263 ? 6.078 -11.899 13.655 1.00 90.31 263 SER A N 1
ATOM 1965 C CA . SER A 1 263 ? 7.203 -11.381 12.874 1.00 90.31 263 SER A CA 1
ATOM 1966 C C . SER A 1 263 ? 7.431 -9.876 13.080 1.00 90.31 263 SER A C 1
ATOM 1968 O O . SER A 1 263 ? 6.493 -9.080 13.022 1.00 90.31 263 SER A O 1
ATOM 1970 N N . SER A 1 264 ? 8.702 -9.492 13.214 1.00 89.56 264 SER A N 1
ATOM 1971 C CA . SER A 1 264 ? 9.188 -8.105 13.229 1.00 89.56 264 SER A CA 1
ATOM 1972 C C . SER A 1 264 ? 9.410 -7.515 11.827 1.00 89.56 264 SER A C 1
ATOM 1974 O O . SER A 1 264 ? 9.884 -6.389 11.698 1.00 89.56 264 SER A O 1
ATOM 1976 N N . ASN A 1 265 ? 9.071 -8.245 10.756 1.00 93.75 265 ASN A N 1
ATOM 1977 C CA . ASN A 1 265 ? 9.236 -7.766 9.383 1.00 93.75 265 ASN A CA 1
ATOM 1978 C C . ASN A 1 265 ? 8.260 -6.603 9.082 1.00 93.75 265 ASN A C 1
ATOM 1980 O O . ASN A 1 265 ? 7.043 -6.832 9.089 1.00 93.75 265 ASN A O 1
ATOM 1984 N N . PRO A 1 266 ? 8.749 -5.395 8.722 1.00 93.69 266 PRO A N 1
ATOM 1985 C CA . PRO A 1 266 ? 7.907 -4.225 8.456 1.00 93.69 266 PRO A CA 1
ATOM 1986 C C . PRO A 1 266 ? 6.806 -4.459 7.416 1.00 93.69 266 PRO A C 1
ATOM 1988 O O . PRO A 1 266 ? 5.684 -3.992 7.590 1.00 93.69 266 PRO A O 1
ATOM 1991 N N . TYR A 1 267 ? 7.085 -5.241 6.367 1.00 93.38 267 TYR A N 1
ATOM 1992 C CA . TYR A 1 267 ? 6.113 -5.521 5.305 1.00 93.38 267 TYR A CA 1
ATOM 1993 C C . TYR A 1 267 ? 4.907 -6.317 5.811 1.00 93.38 267 TYR A C 1
ATOM 1995 O O . TYR A 1 267 ? 3.773 -6.048 5.414 1.00 93.38 267 TYR A O 1
ATOM 2003 N N . ASN A 1 268 ? 5.154 -7.305 6.673 1.00 94.38 268 ASN A N 1
ATOM 2004 C CA . ASN A 1 268 ? 4.096 -8.143 7.226 1.00 94.38 268 ASN A CA 1
ATOM 2005 C C . ASN A 1 268 ? 3.352 -7.417 8.341 1.00 94.38 268 ASN A C 1
ATOM 2007 O O . ASN A 1 268 ? 2.136 -7.552 8.417 1.00 94.38 268 ASN A O 1
ATOM 2011 N N . MET A 1 269 ? 4.052 -6.621 9.156 1.00 94.31 269 MET A N 1
ATOM 2012 C CA . MET A 1 269 ? 3.416 -5.821 10.203 1.00 94.31 269 MET A CA 1
ATOM 2013 C C . MET A 1 269 ? 2.438 -4.807 9.612 1.00 94.31 269 MET A C 1
ATOM 2015 O O . MET A 1 269 ? 1.276 -4.834 9.988 1.00 94.31 269 MET A O 1
ATOM 2019 N N . VAL A 1 270 ? 2.845 -4.002 8.620 1.00 95.12 270 VAL A N 1
ATOM 2020 C CA . VAL A 1 270 ? 1.943 -3.021 7.977 1.00 95.12 270 VAL A CA 1
ATOM 2021 C C . VAL A 1 270 ? 0.713 -3.706 7.372 1.00 95.12 270 VAL A C 1
ATOM 2023 O O . VAL A 1 270 ? -0.412 -3.244 7.552 1.00 95.12 270 VAL A O 1
ATOM 2026 N N . ARG A 1 271 ? 0.901 -4.847 6.697 1.00 94.56 271 ARG A N 1
ATOM 2027 C CA . ARG A 1 271 ? -0.216 -5.616 6.125 1.00 94.56 271 ARG A CA 1
ATOM 2028 C C . ARG A 1 271 ? -1.145 -6.183 7.194 1.00 94.56 271 ARG A C 1
ATOM 2030 O O . ARG A 1 271 ? -2.355 -6.074 7.034 1.00 94.56 271 ARG A O 1
ATOM 2037 N N . ALA A 1 272 ? -0.596 -6.756 8.264 1.00 95.75 272 ALA A N 1
ATOM 2038 C CA . ALA A 1 272 ? -1.374 -7.296 9.376 1.00 95.75 272 ALA A CA 1
ATOM 2039 C C . ALA A 1 272 ? -2.138 -6.194 10.126 1.00 95.75 272 ALA A C 1
ATOM 2041 O O . ALA A 1 272 ? -3.282 -6.405 10.508 1.00 95.75 272 ALA A O 1
ATOM 2042 N N . THR A 1 273 ? -1.550 -5.005 10.286 1.00 95.19 273 THR A N 1
ATOM 2043 C CA . THR A 1 273 ? -2.225 -3.845 10.881 1.00 95.19 273 THR A CA 1
ATOM 2044 C C . THR A 1 273 ? -3.400 -3.384 10.024 1.00 95.19 273 THR A C 1
ATOM 2046 O O . THR A 1 273 ? -4.487 -3.174 10.548 1.00 95.19 273 THR A O 1
ATOM 2049 N N . ILE A 1 274 ? -3.225 -3.276 8.705 1.00 94.19 274 ILE A N 1
ATOM 2050 C CA . ILE A 1 274 ? -4.322 -2.891 7.803 1.00 94.19 274 ILE A CA 1
ATOM 2051 C C . ILE A 1 274 ? -5.418 -3.961 7.770 1.00 94.19 274 ILE A C 1
ATOM 2053 O O . ILE A 1 274 ? -6.595 -3.624 7.683 1.00 94.19 274 ILE A O 1
ATOM 2057 N N . ASP A 1 275 ? -5.055 -5.239 7.854 1.00 94.75 275 ASP A N 1
ATOM 2058 C CA . ASP A 1 275 ? -6.010 -6.342 7.972 1.00 94.75 275 ASP A CA 1
ATOM 2059 C C . ASP A 1 275 ? -6.831 -6.254 9.273 1.00 94.75 275 ASP A C 1
ATOM 2061 O O . ASP A 1 275 ? -8.060 -6.292 9.225 1.00 94.75 275 ASP A O 1
ATOM 2065 N N . ALA A 1 276 ? -6.174 -5.991 10.412 1.00 94.56 276 ALA A N 1
ATOM 2066 C CA . ALA A 1 276 ? -6.843 -5.748 11.694 1.00 94.56 276 ALA A CA 1
ATOM 2067 C C . ALA A 1 276 ? -7.838 -4.578 11.609 1.00 94.56 276 ALA A C 1
ATOM 2069 O O . ALA A 1 276 ? -8.984 -4.684 12.043 1.00 94.56 276 ALA A O 1
ATOM 2070 N N . LEU A 1 277 ? -7.415 -3.464 11.005 1.00 93.12 277 LEU A N 1
ATOM 2071 C CA . LEU A 1 277 ? -8.237 -2.261 10.866 1.00 93.12 277 LEU A CA 1
ATOM 2072 C C . LEU A 1 277 ? -9.420 -2.460 9.909 1.00 93.12 277 LEU A C 1
ATOM 2074 O O . LEU A 1 277 ? -10.468 -1.848 10.092 1.00 93.12 277 LEU A O 1
ATOM 2078 N N . LYS A 1 278 ? -9.293 -3.340 8.910 1.00 92.31 278 LYS A N 1
ATOM 2079 C CA . LYS A 1 278 ? -10.409 -3.731 8.032 1.00 92.31 278 LYS A CA 1
ATOM 2080 C C . LYS A 1 278 ? -11.432 -4.617 8.732 1.00 92.31 278 LYS A C 1
ATOM 2082 O O . LYS A 1 278 ? -12.610 -4.552 8.389 1.00 92.31 278 LYS A O 1
ATOM 2087 N N . ALA A 1 279 ? -10.995 -5.448 9.676 1.00 90.81 279 ALA A N 1
ATOM 2088 C CA . ALA A 1 279 ? -11.891 -6.283 10.472 1.00 90.81 279 ALA A CA 1
ATOM 2089 C C . ALA A 1 279 ? -12.730 -5.455 11.465 1.00 90.81 279 ALA A C 1
ATOM 2091 O O . ALA A 1 279 ? -13.788 -5.902 11.917 1.00 90.81 279 ALA A O 1
ATOM 2092 N N . GLN A 1 280 ? -12.296 -4.229 11.768 1.00 89.69 280 GLN A N 1
ATOM 2093 C CA . GLN A 1 280 ? -13.008 -3.329 12.657 1.00 89.69 280 GLN A CA 1
ATOM 2094 C C . GLN A 1 280 ? -14.390 -2.965 12.102 1.00 89.69 280 GLN A C 1
ATOM 2096 O O . GLN A 1 280 ? -14.555 -2.395 11.025 1.00 89.69 280 GLN A O 1
ATOM 2101 N N . SER A 1 281 ? -15.408 -3.248 12.902 1.00 88.44 281 SER A N 1
ATOM 2102 C CA . SER A 1 281 ? -16.797 -2.888 12.618 1.00 88.44 281 SER A CA 1
ATOM 2103 C C . SER A 1 281 ? -17.219 -1.621 13.366 1.00 88.44 281 SER A C 1
ATOM 2105 O O . SER A 1 281 ? -16.954 -1.467 14.560 1.00 88.44 281 SER A O 1
ATOM 2107 N N . SER A 1 282 ? -17.911 -0.712 12.676 1.00 89.75 282 SER A N 1
ATOM 2108 C CA . SER A 1 282 ? -18.530 0.456 13.311 1.00 89.75 282 SER A CA 1
ATOM 2109 C C . SER A 1 282 ? -19.886 0.087 13.925 1.00 89.75 282 SER A C 1
ATOM 2111 O O . SER A 1 282 ? -20.598 -0.742 13.345 1.00 89.75 282 SER A O 1
ATOM 2113 N N . PRO A 1 283 ? -20.313 0.726 15.031 1.00 89.06 283 PRO A N 1
ATOM 2114 C CA . PRO A 1 283 ? -21.643 0.512 15.606 1.00 89.06 283 PRO A CA 1
ATOM 2115 C C . PRO A 1 283 ? -22.764 0.688 14.576 1.00 89.06 283 PRO A C 1
ATOM 2117 O O . PRO A 1 283 ? -23.682 -0.122 14.519 1.00 89.06 283 PRO A O 1
ATOM 2120 N N . ARG A 1 284 ? -22.626 1.668 13.671 1.00 88.25 284 ARG A N 1
ATOM 2121 C CA . ARG A 1 284 ? -23.557 1.895 12.555 1.00 88.25 284 ARG A CA 1
ATOM 2122 C C . ARG A 1 284 ? -23.635 0.700 11.601 1.00 88.25 284 ARG A C 1
ATOM 2124 O O . ARG A 1 284 ? -24.727 0.308 11.203 1.00 88.25 284 ARG A O 1
ATOM 2131 N N . SER A 1 285 ? -22.494 0.104 11.249 1.00 88.00 285 SER A N 1
ATOM 2132 C CA . SER A 1 285 ? -22.459 -1.080 10.380 1.00 88.00 285 SER A CA 1
ATOM 2133 C C . SER A 1 285 ? -23.053 -2.323 11.053 1.00 88.00 285 SER A C 1
ATOM 2135 O O . SER A 1 285 ? -23.704 -3.125 10.388 1.00 88.00 285 SER A O 1
ATOM 2137 N N . ILE A 1 286 ? -22.875 -2.472 12.370 1.00 89.69 286 ILE A N 1
ATOM 2138 C CA . ILE A 1 286 ? -23.434 -3.587 13.146 1.00 89.69 286 ILE A CA 1
ATOM 2139 C C . ILE A 1 286 ? -24.945 -3.421 13.315 1.00 89.69 286 ILE A C 1
ATOM 2141 O O . ILE A 1 286 ? -25.682 -4.381 13.117 1.00 89.69 286 ILE A O 1
ATOM 2145 N N . ALA A 1 287 ? -25.404 -2.212 13.637 1.00 89.38 287 ALA A N 1
ATOM 2146 C CA . ALA A 1 287 ? -26.817 -1.872 13.753 1.00 89.38 287 ALA A CA 1
ATOM 2147 C C . ALA A 1 287 ? -27.574 -2.197 12.457 1.00 89.38 287 ALA A C 1
ATOM 2149 O O . ALA A 1 287 ? -28.570 -2.914 12.496 1.00 89.38 287 ALA A O 1
ATOM 2150 N N . ALA A 1 288 ? -27.025 -1.790 11.305 1.00 89.88 288 ALA A N 1
ATOM 2151 C CA . ALA A 1 288 ? -27.584 -2.109 9.992 1.00 89.88 288 ALA A CA 1
ATOM 2152 C C . ALA A 1 288 ? -27.632 -3.623 9.714 1.00 89.88 288 ALA A C 1
ATOM 2154 O O . ALA A 1 288 ? -28.634 -4.119 9.213 1.00 89.88 288 ALA A O 1
ATOM 2155 N N . LYS A 1 289 ? -26.582 -4.375 10.079 1.00 90.00 289 LYS A N 1
ATOM 2156 C CA . LYS A 1 289 ? -26.562 -5.843 9.935 1.00 90.00 289 LYS A CA 1
ATOM 2157 C C . LYS A 1 289 ? -27.576 -6.549 10.837 1.00 90.00 289 LYS A C 1
ATOM 2159 O O . LYS A 1 289 ? -28.081 -7.599 10.465 1.00 90.00 289 LYS A O 1
ATOM 2164 N N . ARG A 1 290 ? -27.822 -6.013 12.034 1.00 89.44 290 ARG A N 1
ATOM 2165 C CA . ARG A 1 290 ? -28.701 -6.610 13.053 1.00 89.44 290 ARG A CA 1
ATOM 2166 C C . ARG A 1 290 ? -30.136 -6.074 13.017 1.00 89.44 290 ARG A C 1
ATOM 2168 O O . ARG A 1 290 ? -30.946 -6.543 13.805 1.00 89.44 290 ARG A O 1
ATOM 2175 N N . GLY A 1 291 ? -30.437 -5.086 12.171 1.00 88.50 291 GLY A N 1
ATOM 2176 C CA . GLY A 1 291 ? -31.751 -4.437 12.109 1.00 88.50 291 GLY A CA 1
ATOM 2177 C C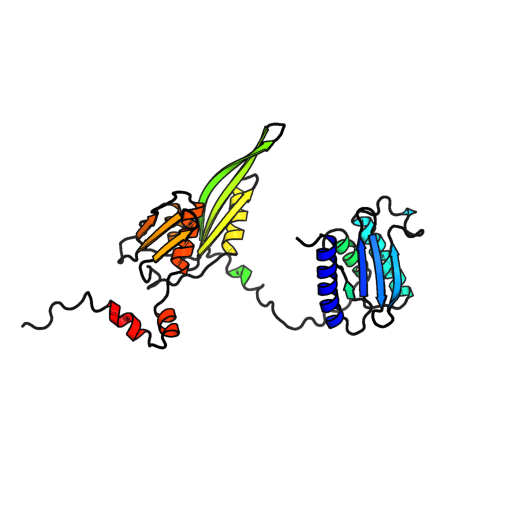 . GLY A 1 291 ? -32.144 -3.677 13.384 1.00 88.50 291 GLY A C 1
ATOM 2178 O O . GLY A 1 291 ? -33.329 -3.507 13.645 1.00 88.50 291 GLY A O 1
ATOM 2179 N N . LYS A 1 292 ? -31.171 -3.245 14.199 1.00 88.19 292 LYS A N 1
ATOM 2180 C CA . LYS A 1 292 ? -31.404 -2.525 15.468 1.00 88.19 292 LYS A CA 1
ATOM 2181 C C . LYS A 1 292 ? -31.034 -1.050 15.344 1.00 88.19 292 LYS A C 1
ATOM 2183 O O . LYS A 1 292 ? -30.268 -0.679 14.452 1.00 88.19 292 LYS A O 1
ATOM 2188 N N . LYS A 1 293 ? -31.532 -0.204 16.252 1.00 87.25 293 LYS A N 1
ATOM 2189 C CA . LYS A 1 293 ? -31.098 1.198 16.321 1.00 87.25 293 LYS A CA 1
ATOM 2190 C C . LYS A 1 293 ? -29.660 1.276 16.843 1.00 87.25 293 LYS A C 1
ATOM 2192 O O . LYS A 1 293 ? -29.187 0.402 17.568 1.00 87.25 293 LYS A O 1
ATOM 2197 N N . VAL A 1 294 ? -28.936 2.329 16.453 1.00 84.38 294 VAL A N 1
ATOM 2198 C CA . VAL A 1 294 ? -27.531 2.529 16.867 1.00 84.38 294 VAL A CA 1
ATOM 2199 C C . VAL A 1 294 ? -27.420 2.753 18.380 1.00 84.38 294 VAL A C 1
ATOM 2201 O O . VAL A 1 294 ? -26.455 2.288 18.983 1.00 84.38 294 VAL A O 1
ATOM 2204 N N . SER A 1 295 ? -28.423 3.398 18.987 1.00 83.75 295 SER A N 1
ATOM 2205 C CA . SER A 1 295 ? -28.560 3.583 20.438 1.00 83.75 295 SER A CA 1
ATOM 2206 C C . SER A 1 295 ? -28.455 2.262 21.195 1.00 83.75 295 SER A C 1
ATOM 2208 O O . SER A 1 295 ? -27.657 2.141 22.118 1.00 83.75 295 SER A O 1
ATOM 2210 N N . ASP A 1 296 ? -29.174 1.242 20.734 1.00 81.56 296 ASP A N 1
ATOM 2211 C CA . ASP A 1 296 ? -29.308 -0.042 21.429 1.00 81.56 296 ASP A CA 1
ATOM 2212 C C . ASP A 1 296 ? -28.001 -0.850 21.381 1.00 81.56 296 ASP A C 1
ATOM 2214 O O . ASP A 1 296 ? -27.733 -1.690 22.235 1.00 81.56 296 ASP A O 1
ATOM 2218 N N . ILE A 1 297 ? -27.157 -0.588 20.377 1.00 81.44 297 ILE A N 1
ATOM 2219 C CA . ILE A 1 297 ? -25.822 -1.186 20.247 1.00 81.44 297 ILE A CA 1
ATOM 2220 C C . ILE A 1 297 ? -24.800 -0.475 21.144 1.00 81.44 297 ILE A C 1
ATOM 2222 O O . ILE A 1 297 ? -23.843 -1.103 21.594 1.00 81.44 297 ILE A O 1
ATOM 2226 N N . LEU A 1 298 ? -24.977 0.826 21.391 1.00 78.81 298 LEU A N 1
ATOM 2227 C CA . LEU A 1 298 ? -24.080 1.622 22.231 1.00 78.81 298 LEU A CA 1
ATOM 2228 C C . LEU A 1 298 ? -24.416 1.512 23.723 1.00 78.81 298 LEU A C 1
ATOM 2230 O O . LEU A 1 298 ? -23.493 1.511 24.534 1.00 78.81 298 LEU A O 1
ATOM 2234 N N . ALA A 1 299 ? -25.695 1.356 24.076 1.00 65.56 299 ALA A N 1
ATOM 2235 C CA . ALA A 1 299 ? -26.174 1.288 25.458 1.00 65.56 299 ALA A CA 1
ATOM 2236 C C . ALA A 1 299 ? -25.509 0.169 26.282 1.00 65.56 299 ALA A C 1
ATOM 2238 O O . ALA A 1 299 ? -25.201 0.361 27.453 1.00 65.56 299 ALA A O 1
ATOM 2239 N N . GLY A 1 300 ? -25.182 -0.968 25.657 1.00 60.09 300 GLY A N 1
ATOM 2240 C CA . GLY A 1 300 ? -24.465 -2.061 26.326 1.00 60.09 300 GLY A CA 1
ATOM 2241 C C . GLY A 1 300 ? -23.010 -1.747 26.705 1.00 60.09 300 GLY A C 1
ATOM 2242 O O . GLY A 1 300 ? -22.379 -2.553 27.378 1.00 60.09 300 GLY A O 1
ATOM 2243 N N . ARG A 1 301 ? -22.450 -0.610 26.266 1.00 56.84 301 ARG A N 1
ATOM 2244 C CA . ARG A 1 301 ? -21.058 -0.217 26.542 1.00 56.84 301 ARG A CA 1
ATOM 2245 C C . ARG A 1 301 ? -20.931 0.765 27.706 1.00 56.84 301 ARG A C 1
ATOM 2247 O O . ARG A 1 301 ? -19.912 0.742 28.386 1.00 56.84 301 ARG A O 1
ATOM 2254 N N . THR A 1 302 ? -21.922 1.629 27.913 1.00 50.97 302 THR A N 1
ATOM 2255 C CA . THR A 1 302 ? -21.927 2.637 28.988 1.00 50.97 302 THR A CA 1
ATOM 2256 C C . THR A 1 302 ? -22.320 2.054 30.349 1.00 50.97 302 THR A C 1
ATOM 2258 O O . THR A 1 302 ? -21.979 2.634 31.371 1.00 50.97 302 THR A O 1
ATOM 2261 N N . GLY A 1 303 ? -22.949 0.875 30.394 1.00 40.25 303 GLY A N 1
ATOM 2262 C CA . GLY A 1 303 ? -23.397 0.219 31.634 1.00 40.25 303 GLY A CA 1
ATOM 2263 C C . GLY A 1 303 ? -22.302 -0.387 32.527 1.00 40.25 303 GLY A C 1
ATOM 2264 O O . GLY A 1 303 ? -22.611 -1.253 33.333 1.00 40.25 303 GLY A O 1
ATOM 2265 N N . GLY A 1 304 ? -21.034 0.008 32.369 1.00 41.84 304 GLY A N 1
ATOM 2266 C CA . GLY A 1 304 ? -19.904 -0.530 33.139 1.00 41.84 304 GLY A CA 1
ATOM 2267 C C . GLY A 1 304 ? -19.018 0.515 33.820 1.00 41.84 304 GLY A C 1
ATOM 2268 O O . GLY A 1 304 ? -17.923 0.159 34.242 1.00 41.84 304 GLY A O 1
ATOM 2269 N N . GLY A 1 305 ? -19.431 1.789 33.887 1.00 37.84 305 GLY A N 1
ATOM 2270 C CA . GLY A 1 305 ? -18.561 2.857 34.402 1.00 37.84 305 GLY A CA 1
ATOM 2271 C C . GLY A 1 305 ? -19.217 4.037 35.121 1.00 37.84 305 GLY A C 1
ATOM 2272 O O . GLY A 1 305 ? -18.480 4.899 35.573 1.00 37.84 305 GLY A O 1
ATOM 2273 N N . GLU A 1 306 ? -20.542 4.091 35.271 1.00 39.31 306 GLU A N 1
ATOM 2274 C CA . GLU A 1 306 ? -21.218 5.204 35.962 1.00 39.31 306 GLU A CA 1
ATOM 2275 C C . GLU A 1 306 ? -22.443 4.696 36.738 1.00 39.31 306 GLU A C 1
ATOM 2277 O O . GLU A 1 306 ? -23.591 4.824 36.326 1.00 39.31 306 GLU A O 1
ATOM 2282 N N . GLN A 1 307 ? -22.170 4.063 37.877 1.00 36.19 307 GLN A N 1
ATOM 2283 C CA . GLN A 1 307 ? -23.086 3.978 39.016 1.00 36.19 307 GLN A CA 1
ATOM 2284 C C . GLN A 1 307 ? -22.255 4.217 40.278 1.00 36.19 307 GLN A C 1
ATOM 2286 O O . GLN A 1 307 ? -21.909 3.291 41.002 1.00 36.19 307 GLN A O 1
ATOM 2291 N N . THR A 1 308 ? -21.884 5.472 40.519 1.00 38.38 308 THR A N 1
ATOM 2292 C CA . THR A 1 308 ? -21.392 5.918 41.826 1.00 38.38 308 THR A CA 1
ATOM 2293 C C . THR A 1 308 ? -21.939 7.310 42.118 1.00 38.38 308 THR A C 1
ATOM 2295 O O . THR A 1 308 ? -21.490 8.281 41.518 1.00 38.38 308 THR A O 1
ATOM 2298 N N . GLY A 1 309 ? -22.877 7.376 43.067 1.00 39.72 309 GLY A N 1
ATOM 2299 C CA . GLY A 1 309 ? -23.021 8.515 43.976 1.00 39.72 309 GLY A CA 1
ATOM 2300 C C . GLY A 1 309 ? -23.972 9.637 43.568 1.00 39.72 309 GLY A C 1
ATOM 2301 O O . GLY A 1 309 ? -23.531 10.770 43.428 1.00 39.72 309 GLY A O 1
ATOM 2302 N N . ALA A 1 310 ? -25.270 9.359 43.462 1.00 40.28 310 ALA A N 1
ATOM 2303 C CA . ALA A 1 310 ? -26.298 10.394 43.597 1.00 40.28 310 ALA A CA 1
ATOM 2304 C C . ALA A 1 310 ? -27.576 9.778 44.179 1.00 40.28 310 ALA A C 1
ATOM 2306 O O . ALA A 1 310 ? -28.572 9.681 43.485 1.00 40.28 310 ALA A O 1
ATOM 2307 N N . ASP A 1 311 ? -27.482 9.274 45.413 1.00 39.25 311 ASP A N 1
ATOM 2308 C CA . ASP A 1 311 ? -28.615 9.001 46.312 1.00 39.25 311 ASP A CA 1
ATOM 2309 C C . ASP A 1 311 ? -28.050 8.753 47.724 1.00 39.25 311 ASP A C 1
ATOM 2311 O O . ASP A 1 311 ? -27.912 7.616 48.169 1.00 39.25 311 ASP A O 1
ATOM 2315 N N . ALA A 1 312 ? -27.604 9.828 48.383 1.00 40.78 312 ALA A N 1
ATOM 2316 C CA . ALA A 1 312 ? -27.422 9.925 49.837 1.00 40.78 312 ALA A CA 1
ATOM 2317 C C . ALA A 1 312 ? -27.003 11.359 50.207 1.00 40.78 312 ALA A C 1
ATOM 2319 O O . ALA A 1 312 ? -25.810 11.666 50.190 1.00 40.78 312 ALA A O 1
ATOM 2320 N N . ALA A 1 313 ? -27.999 12.204 50.492 1.00 38.06 313 ALA A N 1
ATOM 2321 C CA . ALA A 1 313 ? -28.029 13.335 51.437 1.00 38.06 313 ALA A CA 1
ATOM 2322 C C . ALA A 1 313 ? -29.118 14.325 51.006 1.00 38.06 313 ALA A C 1
ATOM 2324 O O . ALA A 1 313 ? -28.996 14.882 49.893 1.00 38.06 313 ALA A O 1
#

Sequence (313 aa):
MASKAVQKNKRAQRNRSKIRAVSGGRPRLSVFRSSKNISAQIIDDAKGATIVSASSLDTALKGDIAKGADKEAASKVGKALAEKALKAGIKDVVFDRGGYIFHGRIKALADAAREDRQERGDRGDRQRGRGRGAADREERDEFVDKLVAINRVAKVVKGGKNFGFAALVVVGDQKGRVGFGKGKAREVPEAIRKASQEAKRSLVRIPLREGRTLHHDVAGRWGAGKVVLRAAPPGTGIIAGGPMRAVFETLGVHDVVAKSLGSSNPYNMVRATIDALKAQSSPRSIAAKRGKKVSDILAGRTGGGEQTGADAA

pLDDT: mean 81.54, std 16.79, range [30.45, 97.5]

Secondary structure (DSSP, 8-state):
---HHHHHHHHHHHHHHHHHHHHTTPPEEEEEE-SS-EEEEEEETTTTEEEEEEETTSTTTSSS-S-TTSHHHHHHHHHHHHHHHHHTT----EEE-TTS-SSTHHHHHHHHHHHT-----------SS---SSTTTGGGSSPEEEEEEEEEEEEEETTEEEEEEEEEEEEE-SSSEEEEEEEEESSHHHHHHHHHHHHHHT-EE-PPBTTTB-SS-EEEEETTEEEEEEE--TT--EE--HHHHHHHHHHT--SEEEEE-S---HHHHHHHHHHHHHHPPPHHHHHHHHT--HHHHHHHHHTTS---SSS--